Protein AF-A0A2N0T3H1-F1 (afdb_monomer)

Radius of gyration: 19.94 Å; Cα contacts (8 Å, |Δi|>4): 206; chains: 1; bounding box: 43×38×59 Å

Sequence (184 aa):
MRAIWQRTPWGSNTQLDGVLMVDPVFLQELTKISGNVTIPDGTVLTGDNTAEFLLNKVYVDYPVSMQDALFAQVAEQAVGSMFSNIDLAKLTKVAQLMGSMAEGRHFSMYAFDETAEKTISDAGFTAQTPSSEEHPQVGVYVTEQNPSKMGWYIHRTSKVTRSTCGPDSICKRNACVRAGCLRL

Mean predicted aligned error: 6.16 Å

Foldseek 3Di:
DLVVQCPDPVSVPDDDFKDKAAAQLLLLLLCALLHWDADPVRDIRHNPCSRVCLLPVLVVPHDPVCNVVVVVRSCCVSVVSLPPPDDPVSVVSVVVSLLVCLVVVRIAMAGPDPVVRVVRVVSSRHDDDDDDPVDDDDDDDDDDPDPPSCVVQKDKDKDKDWDDADPVRRIDIDIDMDIDGHDD

Organism: Bifidobacterium longum (NCBI:txid216816)

Solvent-accessible surface area (backbone atoms only — not comparable to full-atom values): 11140 Å² total; per-residue (Å²): 118,64,75,65,48,44,71,37,90,78,29,57,85,42,94,73,63,55,49,80,49,73,40,46,62,42,46,10,57,40,16,60,75,56,47,68,46,74,48,97,89,66,55,74,34,32,55,86,44,30,32,56,33,74,62,47,46,46,75,73,80,43,60,77,92,49,40,66,58,51,52,51,51,54,51,49,51,39,58,56,32,68,74,48,90,75,46,73,70,56,50,53,52,52,54,52,47,53,53,57,28,22,77,70,68,31,34,30,42,46,47,70,45,70,71,60,27,50,56,39,42,76,70,52,29,37,85,73,77,85,76,48,84,93,64,74,73,87,87,88,87,86,81,76,90,64,96,70,64,58,69,77,55,46,44,72,50,76,50,78,43,78,56,69,60,49,100,84,71,54,60,46,69,48,78,48,78,47,79,45,78,55,86,129

pLDDT: mean 89.66, std 9.1, range [44.12, 98.06]

Structure (mmCIF, N/CA/C/O backbone):
data_AF-A0A2N0T3H1-F1
#
_entry.id   AF-A0A2N0T3H1-F1
#
loop_
_atom_site.group_PDB
_atom_site.id
_atom_site.type_symbol
_atom_site.label_atom_id
_atom_site.label_alt_id
_atom_site.label_comp_id
_atom_site.label_asym_id
_atom_site.label_entity_id
_atom_site.label_seq_id
_atom_site.pdbx_PDB_ins_code
_atom_site.Cartn_x
_atom_site.Cartn_y
_atom_site.Cartn_z
_atom_site.occupancy
_atom_site.B_iso_or_equiv
_atom_site.auth_seq_id
_atom_site.auth_comp_id
_atom_site.auth_asym_id
_atom_site.auth_atom_id
_atom_site.pdbx_PDB_model_num
ATOM 1 N N . MET A 1 1 ? 6.950 17.678 -3.225 1.00 81.69 1 MET A N 1
ATOM 2 C CA . MET A 1 1 ? 5.794 16.884 -2.736 1.00 81.69 1 MET A CA 1
ATOM 3 C C . MET A 1 1 ? 5.138 17.435 -1.467 1.00 81.69 1 MET A C 1
ATOM 5 O O . MET A 1 1 ? 3.914 17.476 -1.427 1.00 81.69 1 MET A O 1
ATOM 9 N N . ARG A 1 2 ? 5.888 17.918 -0.462 1.00 88.88 2 ARG A N 1
ATOM 10 C CA . ARG A 1 2 ? 5.340 18.411 0.825 1.00 88.88 2 ARG A CA 1
ATOM 11 C C . ARG A 1 2 ? 4.170 19.406 0.719 1.00 88.88 2 ARG A C 1
ATOM 13 O O . ARG A 1 2 ? 3.189 19.274 1.443 1.00 88.88 2 ARG A O 1
ATOM 20 N N . ALA A 1 3 ? 4.240 20.353 -0.217 1.00 89.94 3 ALA A N 1
ATOM 21 C CA . ALA A 1 3 ? 3.238 21.411 -0.373 1.00 89.94 3 ALA A CA 1
ATOM 22 C C . ALA A 1 3 ? 1.807 20.913 -0.665 1.00 89.94 3 ALA A C 1
ATOM 24 O O . ALA A 1 3 ? 0.853 21.623 -0.366 1.00 89.94 3 ALA A O 1
ATOM 25 N N . ILE A 1 4 ? 1.633 19.717 -1.246 1.00 91.00 4 ILE A N 1
ATOM 26 C CA . ILE A 1 4 ? 0.298 19.138 -1.487 1.00 91.00 4 ILE A CA 1
ATOM 27 C C . ILE A 1 4 ? -0.349 18.754 -0.153 1.00 91.00 4 ILE A C 1
ATOM 29 O O . ILE A 1 4 ? -1.510 19.069 0.087 1.00 91.00 4 ILE A O 1
ATOM 33 N N . TRP A 1 5 ? 0.425 18.135 0.735 1.00 91.19 5 TRP A N 1
ATOM 34 C CA . TRP A 1 5 ? -0.051 17.645 2.026 1.00 91.19 5 TRP A CA 1
ATOM 35 C C . TRP A 1 5 ? -0.295 18.767 3.031 1.00 91.19 5 TRP A C 1
ATOM 37 O O . TRP A 1 5 ? -1.225 18.689 3.818 1.00 91.19 5 TRP A O 1
ATOM 47 N N . GLN A 1 6 ? 0.443 19.873 2.932 1.00 91.19 6 GLN A N 1
ATOM 48 C CA . GLN A 1 6 ? 0.187 21.076 3.736 1.00 91.19 6 GLN A CA 1
ATOM 49 C C . GLN A 1 6 ? -1.171 21.738 3.441 1.00 91.19 6 GLN A C 1
ATOM 51 O O . GLN A 1 6 ? -1.601 22.605 4.196 1.00 91.19 6 GLN A O 1
ATOM 56 N N . ARG A 1 7 ? -1.857 21.348 2.355 1.00 92.06 7 ARG A N 1
ATOM 57 C CA . ARG A 1 7 ? -3.207 21.833 2.023 1.00 92.06 7 ARG A CA 1
ATOM 58 C C . ARG A 1 7 ? -4.319 21.002 2.663 1.00 92.06 7 ARG A C 1
ATOM 60 O O . ARG A 1 7 ? -5.478 21.394 2.556 1.00 92.06 7 ARG A O 1
ATOM 67 N N . THR A 1 8 ? -4.009 19.859 3.277 1.00 89.88 8 THR A N 1
ATOM 68 C CA . THR A 1 8 ? -5.022 19.032 3.943 1.00 89.88 8 THR A CA 1
ATOM 69 C C . THR A 1 8 ? -5.245 19.506 5.383 1.00 89.88 8 THR A C 1
ATOM 71 O O . THR A 1 8 ? -4.306 20.012 6.004 1.00 89.88 8 THR A O 1
ATOM 74 N N . PRO A 1 9 ? -6.445 19.303 5.964 1.00 88.75 9 PRO A N 1
ATOM 75 C CA . PRO A 1 9 ? -6.720 19.685 7.354 1.00 88.75 9 PRO A CA 1
ATOM 76 C C . PRO A 1 9 ? -5.771 19.044 8.379 1.00 88.75 9 PRO A C 1
ATOM 78 O O . PRO A 1 9 ? -5.471 19.642 9.409 1.00 88.75 9 PRO A O 1
ATOM 81 N N . TRP A 1 10 ? -5.288 17.833 8.091 1.00 81.94 10 TRP A N 1
ATOM 82 C CA . TRP A 1 10 ? -4.359 17.084 8.943 1.00 81.94 10 TRP A CA 1
ATOM 83 C C . TRP A 1 10 ? -2.879 17.398 8.678 1.00 81.94 10 TRP A C 1
ATOM 85 O O . TRP A 1 10 ? -2.045 17.109 9.525 1.00 81.94 10 TRP A O 1
ATOM 95 N N . GLY A 1 11 ? -2.527 17.973 7.525 1.00 89.00 11 GLY A N 1
ATOM 96 C CA . GLY A 1 11 ? -1.142 18.309 7.181 1.00 89.00 11 GLY A CA 1
ATOM 97 C C . GLY A 1 11 ? -0.793 19.788 7.349 1.00 89.00 11 GLY A C 1
ATOM 98 O O . GLY A 1 11 ? 0.382 20.126 7.452 1.00 89.00 11 GLY A O 1
ATOM 99 N N . SER A 1 12 ? -1.781 20.689 7.404 1.00 89.19 12 SER A N 1
ATOM 100 C CA . SER A 1 12 ? -1.538 22.135 7.524 1.00 89.19 12 SER A CA 1
ATOM 101 C C . SER A 1 12 ? -0.956 22.550 8.879 1.00 89.19 12 SER A C 1
ATOM 103 O O . SER A 1 12 ? -0.255 23.553 8.959 1.00 89.19 12 SER A O 1
ATOM 105 N N . ASN A 1 13 ? -1.238 21.780 9.935 1.00 90.00 13 ASN A N 1
ATOM 106 C CA . ASN A 1 13 ? -0.819 22.066 11.314 1.00 90.00 13 ASN A CA 1
ATOM 107 C C . ASN A 1 13 ? 0.172 21.029 11.865 1.00 90.00 13 ASN A C 1
ATOM 109 O O . ASN A 1 13 ? 0.410 20.970 13.071 1.00 90.00 13 ASN A O 1
ATOM 113 N N . THR A 1 14 ? 0.733 20.182 11.004 1.00 90.06 14 THR A N 1
ATOM 114 C CA . THR A 1 14 ? 1.641 19.107 11.406 1.00 90.06 14 THR A CA 1
ATOM 115 C C . THR A 1 14 ? 2.830 19.074 10.463 1.00 90.06 14 THR A C 1
ATOM 117 O O . THR A 1 14 ? 2.676 19.059 9.243 1.00 90.06 14 THR A O 1
ATOM 120 N N . GLN A 1 15 ? 4.036 19.064 11.029 1.00 89.69 15 GLN A N 1
ATOM 121 C CA . GLN A 1 15 ? 5.239 18.820 10.247 1.00 89.69 15 GLN A CA 1
ATOM 122 C C . GLN A 1 15 ? 5.219 17.355 9.803 1.00 89.69 15 GLN A C 1
ATOM 124 O O . GLN A 1 15 ? 5.355 16.454 10.622 1.00 89.69 15 GLN A O 1
ATOM 129 N N . LEU A 1 16 ? 5.009 17.129 8.510 1.00 92.00 16 LEU A N 1
ATOM 130 C CA . LEU A 1 16 ? 5.058 15.801 7.910 1.00 92.00 16 LEU A CA 1
ATOM 131 C C . LEU A 1 16 ? 6.476 15.521 7.408 1.00 92.00 16 LEU A C 1
ATOM 133 O O . LEU A 1 16 ? 7.061 16.370 6.729 1.00 92.00 16 LEU A O 1
ATOM 137 N N . ASP A 1 17 ? 6.992 14.328 7.690 1.00 93.44 17 ASP A N 1
ATOM 138 C CA . ASP A 1 17 ? 8.322 13.891 7.242 1.00 93.44 17 ASP A CA 1
ATOM 139 C C . ASP A 1 17 ? 8.282 13.126 5.915 1.00 93.44 17 ASP A C 1
ATOM 141 O O . ASP A 1 17 ? 9.288 13.031 5.213 1.00 93.44 17 ASP A O 1
ATOM 145 N N . GLY A 1 18 ? 7.112 12.623 5.530 1.00 93.94 18 GLY A N 1
ATOM 146 C CA . GLY A 1 18 ? 6.936 11.842 4.318 1.00 93.94 18 GLY A CA 1
ATOM 147 C C . GLY A 1 18 ? 5.528 11.284 4.175 1.00 93.94 18 GLY A C 1
ATOM 148 O O . GLY A 1 18 ? 4.595 11.708 4.859 1.00 93.94 18 GLY A O 1
ATOM 149 N N . VAL A 1 19 ? 5.382 10.334 3.259 1.00 93.44 19 VAL A N 1
ATOM 150 C CA . VAL A 1 19 ? 4.125 9.660 2.935 1.00 93.44 19 VAL A CA 1
ATOM 151 C C . VAL A 1 19 ? 4.390 8.174 2.783 1.00 93.44 19 VAL A C 1
ATOM 153 O O . VAL A 1 19 ? 5.330 7.781 2.095 1.00 93.44 19 VAL A O 1
ATOM 156 N N . LEU A 1 20 ? 3.522 7.360 3.375 1.00 93.75 20 LEU A N 1
ATOM 157 C CA . LEU A 1 20 ? 3.402 5.941 3.073 1.00 93.75 20 LEU A CA 1
ATOM 158 C C . LEU A 1 20 ? 2.181 5.740 2.172 1.00 93.75 20 LEU A C 1
ATOM 160 O O . LEU A 1 20 ? 1.105 6.266 2.454 1.00 93.75 20 LEU A O 1
ATOM 164 N N . MET A 1 21 ? 2.337 4.979 1.099 1.00 95.44 21 MET A N 1
ATOM 165 C CA . MET A 1 21 ? 1.254 4.605 0.197 1.00 95.44 21 MET A CA 1
ATOM 166 C C . MET A 1 21 ? 1.146 3.087 0.203 1.00 95.44 21 MET A C 1
ATOM 168 O O . MET A 1 21 ? 2.078 2.389 -0.192 1.00 95.44 21 MET A O 1
ATOM 172 N N . VAL A 1 22 ? 0.007 2.593 0.669 1.00 96.00 22 VAL A N 1
ATOM 173 C CA . VAL A 1 22 ? -0.280 1.165 0.808 1.00 96.00 22 VAL A CA 1
ATOM 174 C C . VAL A 1 22 ? -1.684 0.879 0.325 1.00 96.00 22 VAL A C 1
ATOM 176 O O . VAL A 1 22 ? -2.536 1.770 0.317 1.00 96.00 22 VAL A O 1
ATOM 179 N N . ASP A 1 23 ? -1.932 -0.364 -0.053 1.00 96.25 23 ASP A N 1
ATOM 180 C CA . ASP A 1 23 ? -3.259 -0.818 -0.439 1.00 96.25 23 ASP A CA 1
ATOM 181 C C . ASP A 1 23 ? -3.760 -1.971 0.454 1.00 96.25 23 ASP A C 1
ATOM 183 O O . ASP A 1 23 ? -3.040 -2.438 1.343 1.00 96.25 23 ASP A O 1
ATOM 187 N N . PRO A 1 24 ? -5.009 -2.435 0.265 1.00 96.88 24 PRO A N 1
ATOM 188 C CA . PRO A 1 24 ? -5.572 -3.509 1.076 1.00 96.88 24 PRO A CA 1
ATOM 189 C C . PRO A 1 24 ? -4.790 -4.828 1.080 1.00 96.88 24 PRO A C 1
ATOM 191 O O . PRO A 1 24 ? -4.882 -5.565 2.060 1.00 96.88 24 PRO A O 1
ATOM 194 N N . VAL A 1 25 ? -4.026 -5.138 0.026 1.00 97.25 25 VAL A N 1
ATOM 195 C CA . VAL A 1 25 ? -3.203 -6.357 -0.025 1.00 97.25 25 VAL A CA 1
ATOM 196 C C . VAL A 1 25 ? -2.021 -6.215 0.928 1.00 97.25 25 VAL A C 1
ATOM 198 O O . VAL A 1 25 ? -1.769 -7.120 1.722 1.00 97.25 25 VAL A O 1
ATOM 201 N N . PHE A 1 26 ? -1.359 -5.053 0.931 1.00 97.69 26 PHE A N 1
ATOM 202 C CA . PHE A 1 26 ? -0.315 -4.762 1.914 1.00 97.69 26 PHE A CA 1
ATOM 203 C C . PHE A 1 26 ? -0.849 -4.844 3.349 1.00 97.69 26 PHE A C 1
ATOM 205 O O . PHE A 1 26 ? -0.223 -5.471 4.203 1.00 97.69 26 PHE A O 1
ATOM 212 N N . LEU A 1 27 ? -2.018 -4.246 3.617 1.00 97.38 27 LEU A N 1
ATOM 213 C CA . LEU A 1 27 ? -2.624 -4.285 4.952 1.00 97.38 27 LEU A CA 1
ATOM 214 C C . LEU A 1 27 ? -2.926 -5.723 5.393 1.00 97.38 27 LEU A C 1
ATOM 216 O O . LEU A 1 27 ? -2.620 -6.073 6.527 1.00 97.38 27 LEU A O 1
ATOM 220 N N . GLN A 1 28 ? -3.440 -6.569 4.496 1.00 97.94 28 GLN A N 1
ATOM 221 C CA . GLN A 1 28 ? -3.694 -7.981 4.785 1.00 97.94 28 GLN A CA 1
ATOM 222 C C . GLN A 1 28 ? -2.422 -8.746 5.168 1.00 97.94 28 GLN A C 1
ATOM 224 O O . GLN A 1 28 ? -2.405 -9.479 6.160 1.00 97.94 28 GLN A O 1
ATOM 229 N N . GLU A 1 29 ? -1.345 -8.581 4.403 1.00 97.25 29 GLU A N 1
ATOM 230 C CA . GLU A 1 29 ? -0.072 -9.226 4.727 1.00 97.25 29 GLU A CA 1
ATOM 231 C C . GLU A 1 29 ? 0.531 -8.676 6.028 1.00 97.25 29 GLU A C 1
ATOM 233 O O . GLU A 1 29 ? 1.120 -9.422 6.812 1.00 97.25 29 GLU A O 1
ATOM 238 N N . LEU A 1 30 ? 0.329 -7.391 6.322 1.00 95.25 30 LEU A N 1
ATOM 239 C CA . LEU A 1 30 ? 0.757 -6.806 7.586 1.00 95.25 30 LEU A CA 1
ATOM 240 C C . LEU A 1 30 ? -0.024 -7.382 8.779 1.00 95.25 30 LEU A C 1
ATOM 242 O O . LEU A 1 30 ? 0.579 -7.669 9.815 1.00 95.25 30 LEU A O 1
ATOM 246 N N . THR A 1 31 ? -1.328 -7.634 8.624 1.00 95.44 31 THR A N 1
ATOM 247 C CA . THR A 1 31 ? -2.171 -8.319 9.619 1.00 95.44 31 THR A CA 1
ATOM 248 C C . THR A 1 31 ? -1.676 -9.745 9.903 1.00 95.44 31 THR A C 1
ATOM 250 O O . THR A 1 31 ? -1.674 -10.163 11.061 1.00 95.44 31 THR A O 1
ATOM 253 N N . LYS A 1 32 ? -1.148 -10.481 8.905 1.00 95.31 32 LYS A N 1
ATOM 254 C CA . LYS A 1 32 ? -0.514 -11.806 9.134 1.00 95.31 32 LYS A CA 1
ATOM 255 C C . LYS A 1 32 ? 0.670 -11.743 10.092 1.00 95.31 32 LYS A C 1
ATOM 257 O O . LYS A 1 32 ? 0.931 -12.700 10.818 1.00 95.31 32 LYS A O 1
ATOM 262 N N . ILE A 1 33 ? 1.421 -10.646 10.054 1.00 94.38 33 ILE A N 1
ATOM 263 C CA . ILE A 1 33 ? 2.639 -10.474 10.849 1.00 94.38 33 ILE A CA 1
ATOM 264 C C . ILE A 1 33 ? 2.311 -9.904 12.228 1.00 94.38 33 ILE A C 1
ATOM 266 O O . ILE A 1 33 ? 2.875 -10.344 13.229 1.00 94.38 33 ILE A O 1
ATOM 270 N N . SER A 1 34 ? 1.439 -8.901 12.271 1.00 89.56 34 SER A N 1
ATOM 271 C CA . SER A 1 34 ? 1.252 -8.058 13.452 1.00 89.56 34 SER A CA 1
ATOM 272 C C . SER A 1 34 ? 0.031 -8.424 14.293 1.00 89.56 34 SER A C 1
ATOM 274 O O . SER A 1 34 ? -0.086 -7.932 15.414 1.00 89.56 34 SER A O 1
ATOM 276 N N . GLY A 1 35 ? -0.815 -9.328 13.796 1.00 91.75 35 GLY A N 1
ATOM 277 C CA . GLY A 1 35 ? -2.021 -9.793 14.466 1.00 91.75 35 GLY A CA 1
ATOM 278 C C . GLY A 1 35 ? -3.293 -9.225 13.846 1.00 91.75 35 GLY A C 1
ATOM 279 O O . GLY A 1 35 ? -3.264 -8.285 13.052 1.00 91.75 35 GLY A O 1
ATOM 280 N N . ASN A 1 36 ? -4.413 -9.839 14.218 1.00 95.50 36 ASN A N 1
ATOM 281 C CA . ASN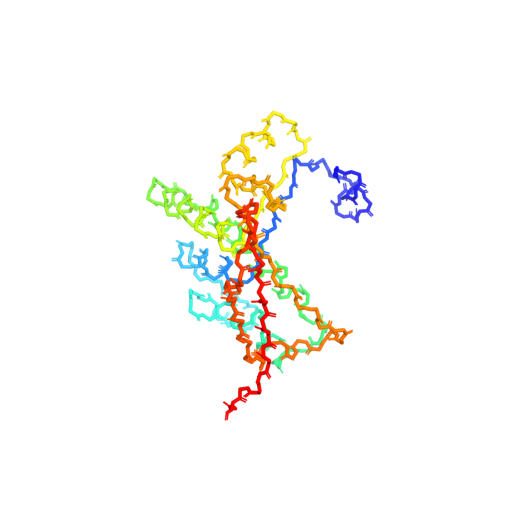 A 1 36 ? -5.732 -9.501 13.697 1.00 95.50 36 ASN A CA 1
ATOM 282 C C . ASN A 1 36 ? -6.164 -8.082 14.089 1.00 95.50 36 ASN A C 1
ATOM 284 O O . ASN A 1 36 ? -5.822 -7.587 15.162 1.00 95.50 36 ASN A O 1
ATOM 288 N N . VAL A 1 37 ? -6.988 -7.478 13.237 1.00 95.31 37 VAL A N 1
ATOM 289 C CA . VAL A 1 37 ? -7.662 -6.201 13.484 1.00 95.31 37 VAL A CA 1
ATOM 290 C C . VAL A 1 37 ? -9.124 -6.481 13.803 1.00 95.31 37 VAL A C 1
ATOM 292 O O . VAL A 1 37 ? -9.793 -7.181 13.047 1.00 95.31 37 VAL A O 1
ATOM 295 N N . THR A 1 38 ? -9.643 -5.919 14.891 1.00 95.75 38 THR A N 1
ATOM 296 C CA . THR A 1 38 ? -11.067 -6.036 15.240 1.00 95.75 38 THR A CA 1
ATOM 297 C C . THR A 1 38 ? -11.743 -4.683 15.060 1.00 95.75 38 THR A C 1
ATOM 299 O O . THR A 1 38 ? -11.273 -3.670 15.587 1.00 95.75 38 THR A O 1
ATOM 302 N N . ILE A 1 39 ? -12.836 -4.657 14.299 1.00 94.50 39 ILE A N 1
ATOM 303 C CA . ILE A 1 39 ? -13.646 -3.451 14.069 1.00 94.50 39 ILE A CA 1
ATOM 304 C C . ILE A 1 39 ? -14.841 -3.397 15.054 1.00 94.50 39 ILE A C 1
ATOM 306 O O . ILE A 1 39 ? -15.093 -4.378 15.755 1.00 94.50 39 ILE A O 1
ATOM 310 N N . PRO A 1 40 ? -15.559 -2.259 15.188 1.00 92.06 40 PRO A N 1
ATOM 311 C CA . PRO A 1 40 ? -16.449 -1.996 16.326 1.00 92.06 40 PRO A CA 1
ATOM 312 C C . PRO A 1 40 ? -17.624 -2.962 16.489 1.00 92.06 40 PRO A C 1
ATOM 314 O O . PRO A 1 40 ? -18.122 -3.125 17.599 1.00 92.06 40 PRO A O 1
ATOM 317 N N . ASP A 1 41 ? -18.065 -3.606 15.409 1.00 93.00 41 ASP A N 1
ATOM 318 C CA . ASP A 1 41 ? -19.135 -4.609 15.442 1.00 93.00 41 ASP A CA 1
ATOM 319 C C . ASP A 1 41 ? -18.652 -6.012 15.862 1.00 93.00 41 ASP A C 1
ATOM 321 O O . ASP A 1 41 ? -19.450 -6.944 15.944 1.00 93.00 41 ASP A O 1
ATOM 325 N N . GLY A 1 42 ? -17.356 -6.162 16.155 1.00 95.25 42 GLY A N 1
ATOM 326 C CA . GLY A 1 42 ? -16.726 -7.421 16.544 1.00 95.25 42 GLY A CA 1
ATOM 327 C C . GLY A 1 42 ? -16.181 -8.240 15.375 1.00 95.25 42 GLY A C 1
ATOM 328 O O . GLY A 1 42 ? -15.584 -9.291 15.613 1.00 95.25 42 GLY A O 1
ATOM 329 N N . THR A 1 43 ? -16.333 -7.784 14.128 1.00 96.00 43 THR A N 1
ATOM 330 C CA . THR A 1 43 ? -15.748 -8.459 12.966 1.00 96.00 43 THR A CA 1
ATOM 331 C C . THR A 1 43 ? -14.226 -8.466 13.070 1.00 96.00 43 THR A C 1
ATOM 333 O O . THR A 1 43 ? -13.591 -7.442 13.337 1.00 96.00 43 THR A O 1
ATOM 336 N N . VAL A 1 44 ? -13.638 -9.642 12.843 1.00 97.38 44 VAL A N 1
ATOM 337 C CA . VAL A 1 44 ? -12.193 -9.865 12.920 1.00 97.38 44 VAL A CA 1
ATOM 338 C C . VAL A 1 44 ? -11.610 -9.956 11.514 1.00 97.38 44 VAL A C 1
ATOM 340 O O . VAL A 1 44 ? -11.924 -10.862 10.736 1.00 97.38 44 VAL A O 1
ATOM 343 N N . LEU A 1 45 ? -10.726 -9.015 11.210 1.00 97.88 45 LEU A N 1
ATOM 344 C CA . LEU A 1 45 ? -9.928 -8.971 9.999 1.00 97.88 45 LEU A CA 1
ATOM 345 C C . LEU A 1 45 ? -8.569 -9.619 10.265 1.00 97.88 45 LEU A C 1
ATOM 347 O O . LEU A 1 45 ? -7.898 -9.357 11.262 1.00 97.88 45 LEU A O 1
ATOM 351 N N . THR A 1 46 ? -8.192 -10.513 9.369 1.00 97.38 46 THR A N 1
ATOM 352 C CA . THR A 1 46 ? -7.082 -11.455 9.497 1.00 97.38 46 THR A CA 1
ATOM 353 C C . THR A 1 46 ? -6.192 -11.374 8.262 1.00 97.38 46 THR A C 1
ATOM 355 O O . THR A 1 46 ? -6.460 -10.628 7.316 1.00 97.38 46 THR A O 1
ATOM 358 N N . GLY A 1 47 ? -5.166 -12.216 8.228 1.00 96.56 47 GLY A N 1
ATOM 359 C CA . GLY A 1 47 ? -4.353 -12.418 7.040 1.00 96.56 47 GLY A CA 1
ATOM 360 C C . GLY A 1 47 ? -5.080 -12.947 5.804 1.00 96.56 47 GLY A C 1
ATOM 361 O O . GLY A 1 47 ? -4.505 -12.908 4.721 1.00 96.56 47 GLY A O 1
ATOM 362 N N . ASP A 1 48 ? -6.313 -13.428 5.939 1.00 97.38 48 ASP A N 1
ATOM 363 C CA . ASP A 1 48 ? -6.991 -14.138 4.852 1.00 97.38 48 ASP A CA 1
ATOM 364 C C . ASP A 1 48 ? -8.162 -13.353 4.252 1.00 97.38 48 ASP A C 1
ATOM 366 O O . ASP A 1 48 ? -8.549 -13.608 3.116 1.00 97.38 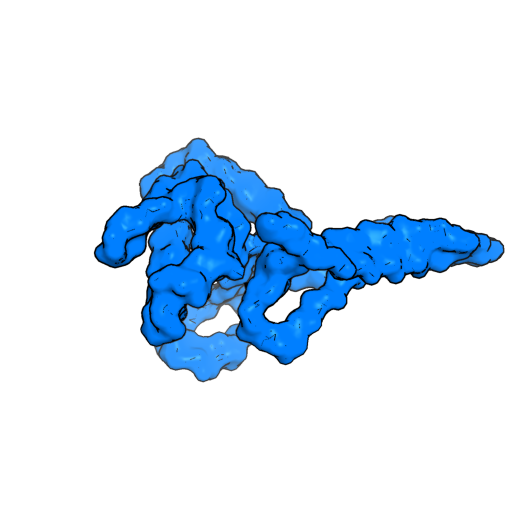48 ASP A O 1
ATOM 370 N N . ASN A 1 49 ? -8.727 -12.395 4.994 1.00 97.69 49 ASN A N 1
ATOM 371 C CA . ASN A 1 49 ? -9.960 -11.698 4.607 1.00 97.69 49 ASN A CA 1
ATOM 372 C C . ASN A 1 49 ? -9.845 -10.165 4.569 1.00 97.69 49 ASN A C 1
ATOM 374 O O . ASN A 1 49 ? -10.765 -9.510 4.082 1.00 97.69 49 ASN A O 1
ATOM 378 N N . THR A 1 50 ? -8.752 -9.570 5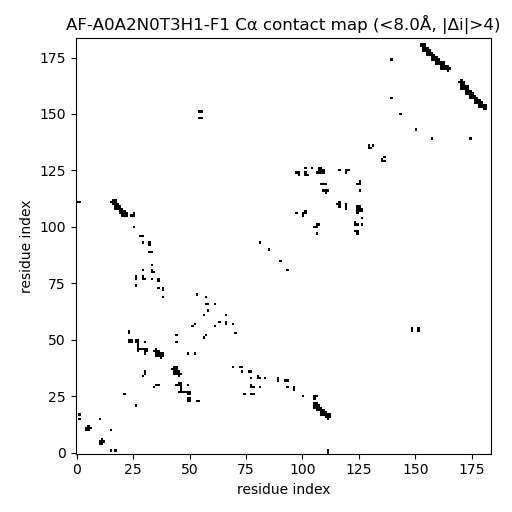.061 1.00 98.06 50 THR A N 1
ATOM 379 C CA . THR A 1 50 ? -8.620 -8.102 5.142 1.00 98.06 50 THR A CA 1
ATOM 380 C C . THR A 1 50 ? -8.727 -7.435 3.769 1.00 98.06 50 THR A C 1
ATOM 382 O O . THR A 1 50 ? -9.428 -6.432 3.627 1.00 98.06 50 THR A O 1
ATOM 385 N N . ALA A 1 51 ? -8.087 -7.991 2.735 1.00 97.31 51 ALA A N 1
ATOM 386 C CA . ALA A 1 51 ? -8.131 -7.405 1.398 1.00 97.31 51 ALA A CA 1
ATOM 387 C C . ALA A 1 51 ? -9.531 -7.519 0.778 1.00 97.31 51 ALA A C 1
ATOM 389 O O . ALA A 1 51 ? -10.039 -6.538 0.236 1.00 97.31 51 ALA A O 1
ATOM 390 N N . GLU A 1 52 ? -10.182 -8.681 0.901 1.00 96.69 52 GLU A N 1
ATOM 391 C CA . GLU A 1 52 ? -11.568 -8.877 0.452 1.00 96.69 52 GLU A CA 1
ATOM 392 C C . GLU A 1 52 ? -12.528 -7.922 1.163 1.00 96.69 52 GLU A C 1
ATOM 394 O O . GLU A 1 52 ? -13.402 -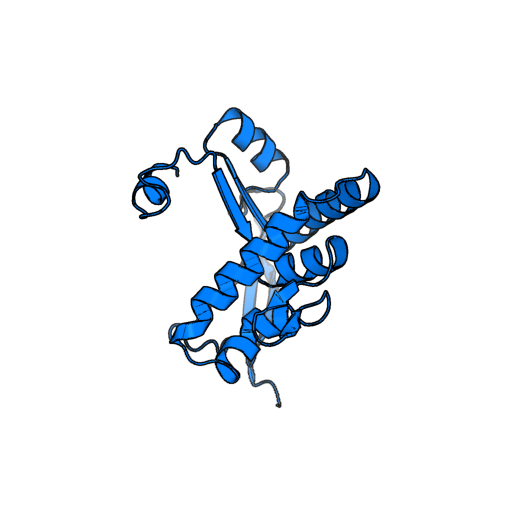7.323 0.529 1.00 96.69 52 GLU A O 1
ATOM 399 N N . PHE A 1 53 ? -12.344 -7.731 2.468 1.00 97.25 53 PHE A N 1
ATOM 400 C CA . PHE A 1 53 ? -13.178 -6.828 3.237 1.00 97.25 53 PHE A CA 1
ATOM 401 C C . PHE A 1 53 ? -13.098 -5.392 2.707 1.00 97.25 53 PHE A C 1
ATOM 403 O O . PHE A 1 53 ? -14.122 -4.803 2.357 1.00 97.25 53 PHE A O 1
ATOM 410 N N . LEU A 1 54 ? -11.881 -4.852 2.590 1.00 96.56 54 LEU A N 1
ATOM 411 C CA . LEU A 1 54 ? -11.648 -3.460 2.191 1.00 96.56 54 LEU A CA 1
ATOM 412 C C . LEU A 1 54 ? -11.940 -3.202 0.703 1.00 96.56 54 LEU A C 1
ATOM 414 O O . LEU A 1 54 ? -12.248 -2.073 0.320 1.00 96.56 54 LEU A O 1
ATOM 418 N N . LEU A 1 55 ? -11.832 -4.222 -0.153 1.00 95.12 55 LEU A N 1
ATOM 419 C CA . LEU A 1 55 ? -12.081 -4.089 -1.591 1.00 95.12 55 LEU A CA 1
ATOM 420 C C . LEU A 1 55 ? -13.528 -4.409 -1.988 1.00 95.12 55 LEU A C 1
ATOM 422 O O . LEU A 1 55 ? -13.956 -3.974 -3.059 1.00 95.12 55 LEU A O 1
ATOM 426 N N . ASN A 1 56 ? -14.284 -5.135 -1.154 1.00 95.44 56 ASN A N 1
ATOM 427 C CA . ASN A 1 56 ? -15.642 -5.566 -1.481 1.00 95.44 56 ASN A CA 1
ATOM 428 C C . ASN A 1 56 ? -16.636 -5.480 -0.316 1.00 95.44 56 ASN A C 1
ATOM 430 O O . ASN A 1 56 ? -17.594 -4.715 -0.414 1.00 95.44 56 ASN A O 1
ATOM 434 N N . LYS A 1 57 ? -16.437 -6.243 0.768 1.00 95.94 57 LYS A N 1
ATOM 435 C CA . LYS A 1 57 ? -17.481 -6.440 1.799 1.00 95.94 57 LYS A CA 1
ATOM 436 C C . LYS A 1 57 ? -17.923 -5.153 2.472 1.00 95.94 57 LYS A C 1
ATOM 438 O O . LYS A 1 57 ? -19.114 -4.947 2.662 1.00 95.94 57 LYS A O 1
ATOM 443 N N . VAL A 1 58 ? -16.993 -4.239 2.731 1.00 96.38 58 VAL A N 1
ATOM 444 C CA . VAL A 1 58 ? -17.296 -2.929 3.324 1.00 96.38 58 VAL A CA 1
ATOM 445 C C . VAL A 1 58 ? -18.356 -2.142 2.533 1.00 96.38 58 VAL A C 1
ATOM 447 O O . VAL A 1 58 ? -19.151 -1.415 3.120 1.00 96.38 58 VAL A O 1
ATOM 450 N N . TYR A 1 59 ? -18.415 -2.318 1.208 1.00 94.38 59 TYR A N 1
ATOM 451 C CA . TYR A 1 59 ? -19.389 -1.654 0.337 1.00 94.38 59 TYR A CA 1
ATOM 452 C C . TYR A 1 59 ? -20.746 -2.364 0.289 1.00 94.38 59 TYR A C 1
ATOM 454 O O . TYR A 1 59 ? -21.740 -1.745 -0.084 1.00 94.38 59 TYR A O 1
ATOM 462 N N . VAL A 1 60 ? -20.776 -3.656 0.625 1.00 94.88 60 VAL A N 1
ATOM 463 C CA . VAL A 1 60 ? -21.979 -4.499 0.601 1.00 94.88 60 VAL A CA 1
ATOM 464 C C . VAL A 1 60 ? -22.683 -4.465 1.954 1.00 94.88 60 VAL A C 1
ATOM 466 O O . VAL A 1 60 ? -23.899 -4.304 2.015 1.00 94.88 60 VAL A O 1
ATOM 469 N N . ASP A 1 61 ? -21.908 -4.585 3.028 1.00 95.81 61 ASP A N 1
ATOM 470 C CA . ASP A 1 61 ? -22.423 -4.877 4.362 1.00 95.81 61 ASP A CA 1
ATOM 471 C C . ASP A 1 61 ? -22.630 -3.605 5.205 1.00 95.81 61 ASP A C 1
ATOM 473 O O . ASP A 1 61 ? -23.371 -3.634 6.188 1.00 95.81 61 ASP A O 1
ATOM 477 N N . TYR A 1 62 ? -22.026 -2.469 4.815 1.00 96.50 62 TYR A N 1
ATOM 478 C CA . TYR A 1 62 ? -22.052 -1.229 5.599 1.00 96.50 62 TYR A CA 1
ATOM 479 C C . TYR A 1 62 ? -22.576 -0.020 4.801 1.00 96.50 62 TYR A C 1
ATOM 481 O O . TYR A 1 62 ? -22.212 0.179 3.636 1.00 96.50 62 TYR A O 1
ATOM 489 N N . PRO A 1 63 ? -23.383 0.860 5.430 1.00 96.31 63 PRO A N 1
ATOM 490 C CA . PRO A 1 63 ? -23.804 2.123 4.837 1.00 96.31 63 PRO A CA 1
ATOM 491 C C . PRO A 1 63 ? -22.611 3.031 4.525 1.00 96.31 63 PRO A C 1
ATOM 493 O O . PRO A 1 63 ? -21.633 3.078 5.272 1.00 96.31 63 PRO A O 1
ATOM 496 N N . VAL A 1 64 ? -22.751 3.831 3.464 1.00 94.94 64 VAL A N 1
ATOM 497 C CA . VAL A 1 64 ? -21.719 4.760 2.960 1.00 94.94 64 VAL A CA 1
ATOM 498 C C . VAL A 1 64 ? -21.144 5.658 4.057 1.00 94.94 64 VAL A C 1
ATOM 500 O O . VAL A 1 64 ? -19.941 5.892 4.089 1.00 94.94 64 VAL A O 1
ATOM 503 N N . SER A 1 65 ? -21.973 6.103 5.005 1.00 96.75 65 SER A N 1
ATOM 504 C CA . SER A 1 65 ? -21.550 6.969 6.112 1.00 96.75 65 SER A CA 1
ATOM 505 C C . SER A 1 65 ? -20.539 6.334 7.074 1.00 96.75 65 SER A C 1
ATOM 507 O O . SER A 1 65 ? -19.926 7.063 7.848 1.00 96.75 65 SER A O 1
ATOM 509 N N . MET A 1 66 ? -20.369 5.007 7.061 1.00 96.81 66 MET A N 1
ATOM 510 C CA . MET A 1 66 ? -19.423 4.296 7.931 1.00 96.81 66 MET A CA 1
ATOM 511 C C . MET A 1 66 ? -18.143 3.850 7.216 1.00 96.81 66 MET A C 1
ATOM 513 O O . MET A 1 66 ? -17.155 3.554 7.882 1.00 96.81 66 MET A O 1
ATOM 517 N N . GLN A 1 67 ? -18.137 3.802 5.883 1.00 95.25 67 GLN A N 1
ATOM 518 C CA . GLN A 1 67 ? -17.067 3.156 5.114 1.00 95.25 67 GLN A CA 1
ATOM 519 C C . GLN A 1 67 ? -15.707 3.835 5.333 1.00 95.25 67 GLN A C 1
ATOM 521 O O . GLN A 1 67 ? -14.738 3.156 5.661 1.00 95.25 67 GLN A O 1
ATOM 526 N N . ASP A 1 68 ? -15.644 5.168 5.256 1.00 94.69 68 ASP A N 1
ATOM 527 C CA . ASP A 1 68 ? -14.402 5.93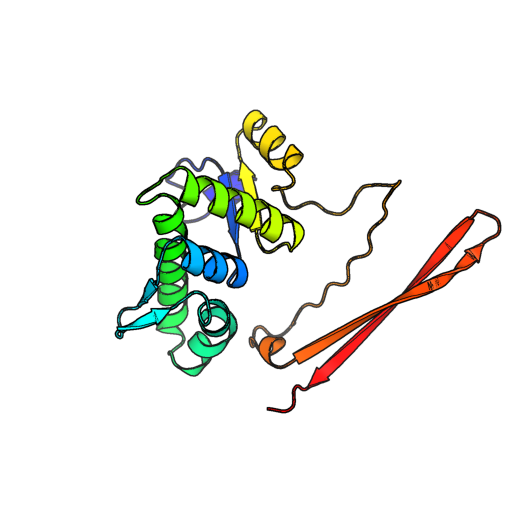0 5.469 1.00 94.69 68 ASP A CA 1
ATOM 528 C C . ASP A 1 68 ? -13.829 5.752 6.878 1.00 94.69 68 ASP A C 1
ATOM 530 O O . ASP A 1 68 ? -12.616 5.610 7.044 1.00 94.69 68 ASP A O 1
ATOM 534 N N . ALA A 1 69 ? -14.696 5.699 7.892 1.00 95.69 69 ALA A N 1
ATOM 535 C CA . ALA A 1 69 ? -14.277 5.463 9.270 1.00 95.69 69 ALA A CA 1
ATOM 536 C C . ALA A 1 69 ? -13.692 4.053 9.444 1.00 95.69 69 ALA A C 1
ATOM 538 O O . ALA A 1 69 ? -12.659 3.893 10.093 1.00 95.69 69 ALA A O 1
ATOM 539 N N . LEU A 1 70 ? -14.304 3.043 8.815 1.00 96.88 70 LEU A N 1
ATOM 540 C CA . LEU A 1 70 ? -13.783 1.676 8.813 1.00 96.88 70 LEU A CA 1
ATOM 541 C C . LEU A 1 70 ? -12.442 1.586 8.072 1.00 96.88 70 LEU A C 1
ATOM 543 O O . LEU A 1 70 ? -11.516 0.961 8.583 1.00 96.88 70 LEU A O 1
ATOM 547 N N . PHE A 1 71 ? -12.289 2.250 6.920 1.00 95.88 71 PHE A N 1
ATOM 548 C CA . PHE A 1 71 ? -11.007 2.305 6.205 1.00 95.88 71 PHE A CA 1
ATOM 549 C C . PHE A 1 71 ? -9.899 2.911 7.063 1.00 95.88 71 PHE A C 1
ATOM 551 O O . PHE A 1 71 ? -8.827 2.315 7.189 1.00 95.88 71 PHE A O 1
ATOM 558 N N . ALA A 1 72 ? -10.163 4.072 7.667 1.00 94.88 72 ALA A N 1
ATOM 559 C CA . ALA A 1 72 ? -9.206 4.756 8.527 1.00 94.88 72 ALA A CA 1
ATOM 560 C C . ALA A 1 72 ? -8.806 3.879 9.719 1.00 94.88 72 ALA A C 1
ATOM 562 O O . ALA A 1 72 ? -7.619 3.693 9.970 1.00 94.88 72 ALA A O 1
ATOM 563 N N . GLN A 1 73 ? -9.783 3.269 10.392 1.00 94.94 73 GLN A N 1
ATOM 564 C CA . GLN A 1 73 ? -9.542 2.421 11.553 1.00 94.94 73 GLN A CA 1
ATOM 565 C C . GLN A 1 73 ? -8.721 1.172 11.212 1.00 94.94 73 GLN A C 1
ATOM 567 O O . GLN A 1 73 ? -7.813 0.813 11.963 1.00 94.94 73 GLN A O 1
ATOM 572 N N . VAL A 1 74 ? -9.027 0.492 10.103 1.00 96.00 74 VAL A N 1
ATOM 573 C CA . VAL A 1 74 ? -8.273 -0.701 9.693 1.00 96.00 74 VAL A CA 1
ATOM 574 C C . VAL A 1 74 ? -6.841 -0.327 9.322 1.00 96.00 74 VAL A C 1
ATOM 576 O O . VAL A 1 74 ? -5.909 -1.004 9.757 1.00 96.00 74 VAL A O 1
ATO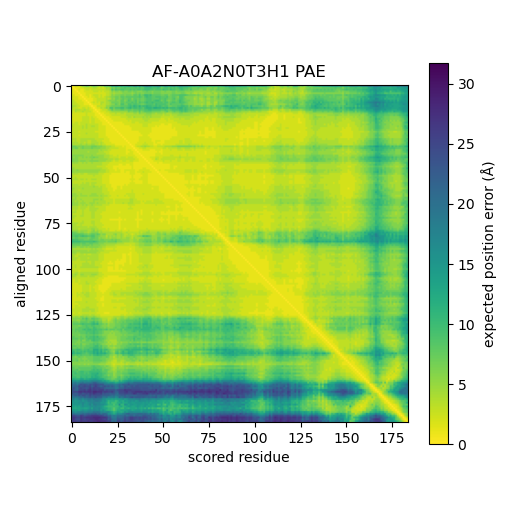M 579 N N . ALA A 1 75 ? -6.647 0.768 8.582 1.00 95.06 75 ALA A N 1
ATOM 580 C CA . ALA A 1 75 ? -5.317 1.257 8.233 1.00 95.06 75 ALA A CA 1
ATOM 581 C C . ALA A 1 75 ? -4.513 1.675 9.475 1.00 95.06 75 ALA A C 1
ATOM 583 O O . ALA A 1 75 ? -3.358 1.277 9.609 1.00 95.06 75 ALA A O 1
ATOM 584 N N . GLU A 1 76 ? -5.118 2.421 10.402 1.00 92.56 76 GLU A N 1
ATOM 585 C CA . GLU A 1 76 ? -4.478 2.866 11.644 1.00 92.56 76 GLU A CA 1
ATOM 586 C C . GLU A 1 76 ? -4.052 1.680 12.512 1.00 92.56 76 GLU A C 1
ATOM 588 O O . GLU A 1 76 ? -2.903 1.624 12.947 1.00 92.56 76 GLU A O 1
ATOM 593 N N . GLN A 1 77 ? -4.933 0.697 12.718 1.00 93.38 77 GLN A N 1
ATOM 594 C CA . GLN A 1 77 ? -4.602 -0.484 13.515 1.00 93.38 77 GLN A CA 1
ATOM 595 C C . GLN A 1 77 ? -3.530 -1.345 12.840 1.00 93.38 77 GLN A C 1
ATOM 597 O O . GLN A 1 77 ? -2.546 -1.711 13.483 1.00 93.38 77 GLN A O 1
ATOM 602 N N . ALA A 1 78 ? -3.673 -1.641 11.545 1.00 93.44 78 ALA A N 1
ATOM 603 C CA . ALA A 1 78 ? -2.703 -2.459 10.823 1.00 93.44 78 ALA A CA 1
ATOM 604 C C . ALA A 1 78 ? -1.323 -1.780 10.782 1.00 93.44 78 ALA A C 1
ATOM 606 O O . ALA A 1 78 ? -0.334 -2.385 11.195 1.00 93.44 78 ALA A O 1
ATOM 607 N N . VAL A 1 79 ? -1.241 -0.509 10.377 1.00 91.56 79 VAL A N 1
ATOM 608 C CA . VAL A 1 79 ? 0.031 0.229 10.300 1.00 91.56 79 VAL A CA 1
ATOM 609 C C . VAL A 1 79 ? 0.598 0.526 11.690 1.00 91.56 79 VAL A C 1
ATOM 611 O O . VAL A 1 79 ? 1.791 0.340 11.907 1.00 91.56 79 VAL A O 1
ATOM 614 N N . GLY A 1 80 ? -0.223 0.906 12.671 1.00 88.88 80 GLY A N 1
ATOM 615 C CA . GLY A 1 80 ? 0.226 1.120 14.052 1.00 88.88 80 GLY A CA 1
ATOM 616 C C . GLY A 1 80 ? 0.784 -0.155 14.696 1.00 88.88 80 GLY A C 1
ATOM 617 O O . GLY A 1 80 ? 1.780 -0.123 15.426 1.00 88.88 80 GLY A O 1
ATOM 618 N N . SER A 1 81 ? 0.207 -1.312 14.359 1.00 86.62 81 SER A N 1
ATOM 619 C CA . SER A 1 81 ? 0.696 -2.606 14.835 1.00 86.62 81 SER A CA 1
ATOM 620 C C . SER A 1 81 ? 2.059 -2.990 14.248 1.00 86.62 81 SER A C 1
ATOM 622 O O . SER A 1 81 ? 2.797 -3.726 14.905 1.00 86.62 81 SER A O 1
ATOM 624 N N . MET A 1 82 ? 2.448 -2.449 13.083 1.00 85.06 82 MET A N 1
ATOM 625 C CA . MET A 1 82 ? 3.765 -2.666 12.459 1.00 85.06 82 MET A CA 1
ATOM 626 C C . MET A 1 82 ? 4.910 -2.356 13.428 1.00 85.06 82 MET A C 1
ATOM 628 O O . MET A 1 82 ? 5.883 -3.106 13.492 1.00 85.06 82 MET A O 1
ATOM 632 N N . PHE A 1 83 ? 4.754 -1.296 14.228 1.00 79.56 83 PHE A N 1
ATOM 633 C CA . PHE A 1 83 ? 5.771 -0.792 15.156 1.00 79.56 83 PHE A CA 1
ATOM 634 C C . PHE A 1 83 ? 5.557 -1.217 16.615 1.00 79.56 83 PHE A C 1
ATOM 636 O O . PHE A 1 83 ? 6.296 -0.801 17.504 1.00 79.56 83 PHE A O 1
ATOM 643 N N . SER A 1 84 ? 4.550 -2.046 16.884 1.00 85.50 84 SER A N 1
ATOM 644 C CA . SER A 1 84 ? 4.252 -2.533 18.233 1.00 85.50 84 SER A CA 1
ATOM 645 C C . SER A 1 84 ? 4.964 -3.858 18.511 1.00 85.50 84 SER A C 1
ATOM 647 O O . SER A 1 84 ? 5.036 -4.708 17.622 1.00 85.50 84 SER A O 1
ATOM 649 N N . ASN A 1 85 ? 5.439 -4.073 19.744 1.00 86.69 85 ASN A N 1
ATOM 650 C CA . ASN A 1 85 ? 6.084 -5.326 20.183 1.00 86.69 85 ASN A CA 1
ATOM 651 C C . ASN A 1 85 ? 7.189 -5.802 19.220 1.00 86.69 85 ASN A C 1
ATOM 653 O O . ASN A 1 85 ? 7.186 -6.942 18.758 1.00 86.69 85 ASN A O 1
ATOM 657 N N . ILE A 1 86 ? 8.086 -4.887 18.851 1.00 89.25 86 ILE A N 1
ATOM 658 C CA . ILE A 1 86 ? 9.142 -5.146 17.875 1.00 89.25 86 ILE A CA 1
ATOM 659 C C . ILE A 1 86 ? 10.190 -6.092 18.471 1.00 89.25 86 ILE A C 1
ATOM 661 O O . ILE A 1 86 ? 10.851 -5.758 19.452 1.00 89.25 86 ILE A O 1
ATOM 665 N N . ASP A 1 87 ? 10.391 -7.234 17.820 1.00 93.00 87 ASP A N 1
ATOM 666 C CA . ASP A 1 87 ? 11.567 -8.083 17.982 1.00 93.00 87 ASP A CA 1
ATOM 667 C C . ASP A 1 87 ? 12.288 -8.263 16.633 1.00 93.00 87 ASP A C 1
ATOM 669 O O . ASP A 1 87 ? 11.816 -7.816 15.581 1.00 93.00 87 ASP A O 1
ATOM 673 N N . LEU A 1 88 ? 13.455 -8.911 16.654 1.00 93.25 88 LEU A N 1
ATOM 674 C CA . LEU A 1 88 ? 14.242 -9.126 15.440 1.00 93.25 88 LEU A CA 1
ATOM 675 C C . LEU A 1 88 ? 13.466 -9.932 14.384 1.00 93.25 88 LEU A C 1
ATOM 677 O O . LEU A 1 88 ? 13.557 -9.630 13.197 1.00 93.25 88 LEU A O 1
ATOM 681 N N . ALA A 1 89 ? 12.675 -10.922 14.805 1.00 93.81 89 ALA A N 1
ATOM 682 C CA . ALA A 1 89 ? 11.920 -11.773 13.892 1.00 93.81 89 ALA A CA 1
ATOM 683 C C . ALA A 1 89 ? 10.816 -10.989 13.168 1.00 93.81 89 ALA A C 1
ATOM 685 O O . ALA A 1 89 ? 10.647 -11.125 11.954 1.00 93.81 89 ALA A O 1
ATOM 686 N N . LYS A 1 90 ? 10.086 -10.138 13.892 1.00 93.44 90 LYS A N 1
ATOM 687 C CA . LYS A 1 90 ? 9.069 -9.249 13.338 1.00 93.44 90 LYS A CA 1
ATOM 688 C C . LYS A 1 90 ? 9.694 -8.221 12.403 1.00 93.44 90 LYS A C 1
ATOM 690 O O . LYS A 1 90 ? 9.189 -8.060 11.296 1.00 93.44 90 LYS A O 1
ATOM 695 N N . LEU A 1 91 ? 10.811 -7.594 12.787 1.00 92.75 91 LEU A N 1
ATOM 696 C CA . LEU A 1 91 ? 11.531 -6.656 11.914 1.00 92.75 91 LEU A CA 1
ATOM 697 C C . LEU A 1 91 ? 11.923 -7.298 10.587 1.00 92.75 91 LEU A C 1
ATOM 699 O O . LEU A 1 91 ? 11.682 -6.715 9.533 1.00 92.75 91 LEU A O 1
ATOM 703 N N . THR A 1 92 ? 12.482 -8.511 10.619 1.00 94.75 92 THR A N 1
ATOM 704 C CA . THR A 1 92 ? 12.859 -9.226 9.395 1.00 94.75 92 THR A CA 1
ATOM 705 C C . THR A 1 92 ? 11.647 -9.510 8.509 1.00 94.75 92 THR A C 1
ATOM 707 O O . THR A 1 92 ? 11.710 -9.261 7.308 1.00 94.75 92 THR A O 1
ATOM 710 N N . LYS A 1 93 ? 10.528 -9.973 9.083 1.00 95.19 93 LYS A N 1
ATOM 711 C CA . LYS A 1 93 ? 9.293 -10.234 8.323 1.00 95.19 93 LYS A CA 1
ATOM 712 C C . LYS A 1 93 ? 8.721 -8.964 7.697 1.00 95.19 93 LYS A C 1
ATOM 714 O O . LYS A 1 93 ? 8.329 -8.984 6.536 1.00 95.19 93 LYS A O 1
ATOM 719 N N . VAL A 1 94 ? 8.694 -7.863 8.445 1.00 94.19 94 VAL A N 1
ATOM 720 C CA . VAL A 1 94 ? 8.207 -6.569 7.948 1.00 94.19 94 VAL A CA 1
ATOM 721 C C . VAL A 1 94 ? 9.108 -6.040 6.829 1.00 94.19 94 VAL A C 1
ATOM 723 O O . VAL A 1 94 ? 8.598 -5.612 5.798 1.00 94.19 94 VAL A O 1
ATOM 726 N N . ALA A 1 95 ? 10.432 -6.128 6.974 1.00 93.19 95 ALA A N 1
ATOM 727 C CA . ALA A 1 95 ? 11.367 -5.716 5.926 1.00 93.19 95 ALA A CA 1
ATOM 728 C C . ALA A 1 95 ? 11.205 -6.551 4.641 1.00 93.19 95 ALA A C 1
ATOM 730 O O . ALA A 1 95 ? 11.172 -5.999 3.542 1.00 93.19 95 ALA A O 1
ATOM 731 N N . GLN A 1 96 ? 11.044 -7.873 4.774 1.00 95.56 96 GLN A N 1
ATOM 732 C CA . GLN A 1 96 ? 10.755 -8.765 3.645 1.00 95.56 96 GLN A CA 1
ATOM 733 C C . GLN A 1 96 ? 9.421 -8.422 2.974 1.00 95.56 96 GLN A C 1
ATOM 735 O O . GLN A 1 96 ? 9.341 -8.407 1.746 1.00 95.56 96 GLN A O 1
ATOM 740 N N . LEU A 1 97 ? 8.393 -8.118 3.773 1.00 96.12 97 LEU A N 1
ATOM 741 C CA . LEU A 1 97 ? 7.091 -7.696 3.272 1.00 96.12 97 LEU A CA 1
ATOM 742 C C . LEU A 1 97 ? 7.185 -6.391 2.474 1.00 96.12 97 LEU A C 1
ATOM 744 O O . LEU A 1 97 ? 6.630 -6.304 1.385 1.00 96.12 97 LEU A O 1
ATOM 748 N N . MET A 1 98 ? 7.893 -5.383 2.987 1.00 95.56 98 MET A N 1
ATOM 749 C CA . MET A 1 98 ? 8.072 -4.107 2.285 1.00 95.56 98 MET A CA 1
ATOM 750 C C . MET A 1 98 ? 8.736 -4.307 0.919 1.00 95.56 98 MET A C 1
ATOM 752 O O . MET A 1 98 ? 8.271 -3.735 -0.061 1.00 95.56 98 MET A O 1
ATOM 756 N N . GLY A 1 99 ? 9.765 -5.160 0.839 1.00 95.75 99 GLY A N 1
ATOM 757 C CA . GLY A 1 99 ? 10.417 -5.527 -0.422 1.00 95.75 99 GLY A CA 1
ATOM 758 C C . GLY A 1 99 ? 9.455 -6.152 -1.431 1.00 95.75 99 GLY A C 1
ATOM 759 O O . GLY A 1 99 ? 9.268 -5.618 -2.524 1.00 95.75 99 GLY A O 1
ATOM 760 N N . SER A 1 100 ? 8.785 -7.243 -1.050 1.00 96.81 100 SER A N 1
ATOM 761 C CA . SER A 1 100 ? 7.882 -7.958 -1.962 1.00 96.81 100 SER A CA 1
ATOM 762 C C . SER A 1 100 ? 6.667 -7.120 -2.377 1.00 96.81 100 SER A C 1
ATOM 764 O O . SER A 1 100 ? 6.223 -7.178 -3.524 1.00 96.81 100 SER A O 1
ATOM 766 N N . MET A 1 101 ? 6.138 -6.295 -1.471 1.00 97.25 101 MET A N 1
ATOM 767 C CA . MET A 1 101 ? 5.008 -5.416 -1.764 1.00 97.25 101 MET A CA 1
ATOM 768 C C . MET A 1 101 ? 5.414 -4.196 -2.592 1.00 97.25 101 MET A C 1
ATOM 770 O O . MET A 1 101 ? 4.593 -3.713 -3.371 1.00 97.25 101 MET A O 1
ATOM 774 N N . ALA A 1 102 ? 6.657 -3.716 -2.485 1.00 96.25 102 ALA A N 1
ATOM 775 C CA . ALA A 1 102 ? 7.184 -2.684 -3.377 1.00 96.25 102 ALA A CA 1
ATOM 776 C C . ALA A 1 102 ? 7.309 -3.208 -4.812 1.00 96.25 102 ALA A C 1
ATOM 778 O O . ALA A 1 102 ? 6.803 -2.579 -5.744 1.00 96.25 102 ALA A O 1
ATOM 779 N N . GLU A 1 103 ? 7.876 -4.407 -4.985 1.00 92.44 103 GLU A N 1
ATOM 780 C CA . GLU A 1 103 ? 7.947 -5.091 -6.285 1.00 92.44 103 GLU A CA 1
ATOM 781 C C . GLU A 1 103 ? 6.550 -5.300 -6.895 1.00 92.44 103 GLU A C 1
ATOM 783 O O . GLU A 1 103 ? 6.338 -5.064 -8.087 1.00 92.44 103 GLU A O 1
ATOM 788 N N . GLY A 1 104 ? 5.574 -5.677 -6.062 1.00 92.62 104 GLY A N 1
ATOM 789 C CA . GLY A 1 104 ? 4.168 -5.834 -6.441 1.00 92.62 104 GLY A CA 1
ATOM 790 C C . GLY A 1 104 ? 3.383 -4.526 -6.610 1.00 92.62 104 GLY A C 1
ATOM 791 O O . GLY A 1 104 ? 2.234 -4.569 -7.041 1.00 92.62 104 GLY A O 1
ATOM 792 N N . ARG A 1 105 ? 3.982 -3.362 -6.313 1.00 93.44 105 ARG A N 1
ATOM 793 C CA . ARG A 1 105 ? 3.339 -2.030 -6.318 1.00 93.44 105 ARG A CA 1
ATOM 794 C C . ARG A 1 105 ? 2.172 -1.872 -5.327 1.00 93.44 105 ARG A C 1
ATOM 796 O O . ARG A 1 105 ? 1.323 -1.003 -5.517 1.00 93.44 105 ARG A O 1
ATOM 803 N N . HIS A 1 106 ? 2.159 -2.679 -4.272 1.00 96.88 106 HIS A N 1
ATOM 804 C CA . HIS A 1 106 ? 1.243 -2.594 -3.129 1.00 96.88 106 HIS A CA 1
ATOM 805 C C . HIS A 1 106 ? 1.792 -1.700 -2.004 1.00 96.88 106 HIS A C 1
ATOM 807 O O . HIS A 1 106 ? 1.071 -1.353 -1.069 1.00 96.88 106 HIS A O 1
ATOM 813 N N . PHE A 1 107 ? 3.070 -1.325 -2.095 1.00 97.25 107 PHE A N 1
ATOM 814 C CA . PHE A 1 107 ? 3.775 -0.492 -1.132 1.00 97.25 107 PHE A CA 1
ATOM 815 C C . PHE A 1 107 ? 4.662 0.529 -1.842 1.00 97.25 107 PHE A C 1
ATOM 817 O O . PHE A 1 107 ? 5.410 0.191 -2.756 1.00 97.25 107 PHE A O 1
ATOM 824 N N . SER A 1 108 ? 4.616 1.777 -1.390 1.00 97.25 108 SER A N 1
ATOM 825 C CA . SER A 1 108 ? 5.667 2.754 -1.658 1.00 97.25 108 SER A CA 1
ATOM 826 C C . SER A 1 108 ? 5.754 3.762 -0.524 1.00 97.25 108 SER A C 1
ATOM 828 O O . SER A 1 108 ? 4.781 3.976 0.200 1.00 97.25 108 SER A O 1
ATOM 830 N N . MET A 1 109 ? 6.895 4.418 -0.382 1.00 96.00 109 MET A N 1
ATOM 831 C CA . MET A 1 109 ? 7.045 5.541 0.531 1.00 96.00 109 MET A CA 1
ATOM 832 C C . MET A 1 109 ? 7.814 6.675 -0.141 1.00 96.00 109 MET A C 1
ATOM 834 O O . MET A 1 109 ? 8.516 6.461 -1.125 1.00 96.00 109 MET A O 1
ATOM 838 N N . TYR A 1 110 ? 7.657 7.878 0.396 1.00 96.06 110 TYR A N 1
ATOM 839 C CA . TYR A 1 110 ? 8.384 9.060 -0.046 1.00 96.06 110 TYR A CA 1
ATOM 840 C C . TYR A 1 110 ? 8.733 9.926 1.162 1.00 96.06 110 TYR A C 1
ATOM 842 O O . TYR A 1 110 ? 7.827 10.354 1.881 1.00 96.06 110 TYR A O 1
ATOM 850 N N . ALA A 1 111 ? 10.011 10.216 1.379 1.00 96.81 111 ALA A N 1
ATOM 851 C CA . ALA A 1 111 ? 10.465 11.166 2.386 1.00 96.81 111 ALA A CA 1
ATOM 852 C C . ALA A 1 111 ? 10.552 12.583 1.808 1.00 96.81 111 ALA A C 1
ATOM 854 O O . ALA A 1 111 ? 10.882 12.812 0.648 1.00 96.81 111 ALA A O 1
ATOM 855 N N . PHE A 1 112 ? 10.242 13.581 2.632 1.00 95.12 112 PHE A N 1
ATOM 856 C CA . PHE A 1 112 ? 10.397 14.986 2.258 1.00 95.12 112 PHE A CA 1
ATOM 857 C C . PHE A 1 112 ? 11.792 15.535 2.558 1.00 95.12 112 PHE A C 1
ATOM 859 O O . PHE A 1 112 ? 12.070 16.669 2.173 1.00 95.12 112 PHE A O 1
ATOM 866 N N . ASP A 1 113 ? 12.621 14.775 3.271 1.00 96.00 113 ASP A N 1
ATOM 867 C CA . ASP A 1 113 ? 14.060 15.002 3.363 1.00 96.00 113 ASP A CA 1
ATOM 868 C C . ASP A 1 113 ? 14.763 14.330 2.177 1.00 96.00 113 ASP A C 1
ATOM 870 O O . ASP A 1 113 ? 14.549 13.148 1.913 1.00 96.00 113 ASP A O 1
ATOM 874 N N . GLU A 1 114 ? 15.604 15.076 1.461 1.00 95.69 114 GLU A N 1
ATOM 875 C CA . GLU A 1 114 ? 16.237 14.600 0.224 1.00 95.69 114 GLU A CA 1
ATOM 876 C C . GLU A 1 114 ? 17.253 13.474 0.464 1.00 95.69 114 GLU A C 1
ATOM 878 O O . GLU A 1 114 ? 17.416 12.597 -0.386 1.00 95.69 114 GLU A O 1
ATOM 883 N N . THR A 1 115 ? 17.925 13.470 1.619 1.00 96.94 115 THR A N 1
ATOM 884 C CA . THR A 1 115 ? 18.925 12.443 1.938 1.00 96.94 115 THR A CA 1
ATOM 885 C C . THR A 1 115 ? 18.234 11.119 2.237 1.00 96.94 115 THR A C 1
ATOM 887 O O . THR A 1 115 ? 18.608 10.088 1.678 1.00 96.94 115 THR A O 1
ATOM 890 N N . ALA A 1 116 ? 17.193 11.155 3.071 1.00 96.50 116 ALA A N 1
ATOM 891 C CA . ALA A 1 116 ? 16.367 9.991 3.360 1.00 96.50 116 ALA A CA 1
ATOM 892 C C . ALA A 1 116 ? 15.662 9.471 2.099 1.00 96.50 116 ALA A C 1
ATOM 894 O O . ALA A 1 116 ? 15.663 8.265 1.849 1.00 96.50 116 ALA A O 1
ATOM 895 N N . GLU A 1 117 ? 15.117 10.368 1.272 1.00 97.06 117 GLU A N 1
ATOM 896 C CA . GLU A 1 117 ? 14.430 9.988 0.036 1.00 97.06 117 GLU A CA 1
ATOM 897 C C . GLU A 1 117 ? 15.362 9.282 -0.944 1.00 97.06 117 GLU A C 1
ATOM 899 O O . GLU A 1 117 ? 14.963 8.306 -1.573 1.00 97.06 117 GLU A O 1
ATOM 904 N N . LYS A 1 118 ? 16.626 9.707 -1.038 1.00 96.62 118 LYS A N 1
ATOM 905 C CA . LYS A 1 118 ? 17.605 9.000 -1.865 1.00 96.62 118 LYS A CA 1
ATOM 906 C C . LYS A 1 118 ? 17.779 7.549 -1.413 1.00 96.62 118 LYS A C 1
ATOM 908 O O . LYS A 1 118 ? 17.725 6.650 -2.243 1.00 96.62 118 LYS A O 1
ATOM 913 N N . THR A 1 119 ? 17.926 7.304 -0.110 1.00 96.50 119 THR A N 1
ATOM 914 C CA . THR A 1 119 ? 18.036 5.936 0.428 1.00 96.50 119 THR A CA 1
ATOM 915 C C . THR A 1 119 ? 16.773 5.110 0.176 1.00 96.50 119 THR A C 1
ATOM 917 O O . THR A 1 119 ? 16.869 3.939 -0.180 1.00 96.50 119 THR A O 1
ATOM 920 N N . ILE A 1 120 ? 15.593 5.712 0.327 1.00 96.38 120 ILE A N 1
ATOM 921 C CA . ILE A 1 120 ? 14.300 5.067 0.062 1.00 96.38 120 ILE A CA 1
ATOM 922 C C . ILE A 1 120 ? 14.157 4.696 -1.421 1.00 96.38 120 ILE A C 1
ATOM 924 O O . ILE A 1 120 ? 13.744 3.580 -1.747 1.00 96.38 120 ILE A O 1
ATOM 928 N N . SER A 1 121 ? 14.521 5.614 -2.316 1.00 95.50 121 SER A N 1
ATOM 929 C CA . SER A 1 121 ? 14.489 5.399 -3.760 1.00 95.50 121 SER A CA 1
ATOM 930 C C . SER A 1 121 ? 15.479 4.315 -4.181 1.00 95.50 121 SER A C 1
ATOM 932 O O . SE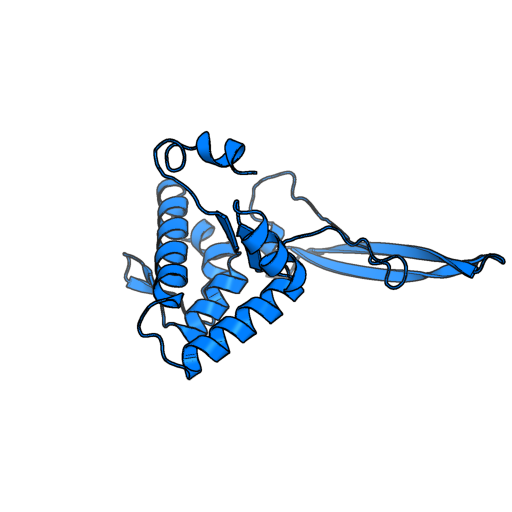R A 1 121 ? 15.105 3.424 -4.939 1.00 95.50 121 SER A O 1
ATOM 934 N N . ASP A 1 122 ? 16.715 4.353 -3.675 1.00 94.38 122 ASP A N 1
ATOM 935 C CA . ASP A 1 122 ? 17.748 3.350 -3.968 1.00 94.38 122 ASP A CA 1
ATOM 936 C C . ASP A 1 122 ? 17.344 1.951 -3.456 1.00 94.38 122 ASP A C 1
ATOM 938 O O . ASP A 1 122 ? 17.705 0.940 -4.056 1.00 94.38 122 ASP A O 1
ATOM 942 N N . ALA A 1 123 ? 16.542 1.882 -2.387 1.00 94.44 123 ALA A N 1
ATOM 943 C CA . ALA A 1 123 ? 15.945 0.644 -1.881 1.00 94.44 123 ALA A CA 1
ATOM 944 C C . ALA A 1 123 ? 14.737 0.146 -2.705 1.00 94.44 123 ALA A C 1
ATOM 946 O O . ALA A 1 123 ? 14.174 -0.901 -2.391 1.00 94.44 123 ALA A O 1
ATOM 947 N N . GLY A 1 124 ? 14.319 0.879 -3.743 1.00 93.94 124 GLY A N 1
ATOM 948 C CA . GLY A 1 124 ? 13.178 0.525 -4.591 1.00 93.94 124 GLY A CA 1
ATOM 949 C C . GLY A 1 124 ? 11.811 0.803 -3.960 1.00 93.94 124 GLY A C 1
ATOM 950 O O . GLY A 1 124 ? 10.802 0.300 -4.449 1.00 93.94 124 GLY A O 1
ATOM 951 N N . PHE A 1 125 ? 11.749 1.591 -2.882 1.00 96.50 125 PHE A N 1
ATOM 952 C CA . PHE A 1 125 ? 10.495 1.884 -2.179 1.00 96.50 125 PHE A CA 1
ATOM 953 C C . PHE A 1 125 ? 9.787 3.142 -2.682 1.00 96.50 125 PHE A C 1
ATOM 955 O O . PHE A 1 125 ? 8.605 3.325 -2.393 1.00 96.50 125 PHE A O 1
ATOM 962 N N . THR A 1 126 ? 10.453 3.987 -3.467 1.00 95.62 126 THR A N 1
ATOM 963 C CA . THR A 1 126 ? 9.791 5.105 -4.146 1.00 95.62 126 THR A CA 1
ATOM 964 C C . THR A 1 126 ? 9.132 4.607 -5.427 1.00 95.62 126 THR A C 1
ATOM 966 O O . THR A 1 126 ? 9.788 4.055 -6.310 1.00 95.62 126 THR A O 1
ATOM 969 N N . ALA A 1 127 ? 7.825 4.835 -5.572 1.00 90.81 127 ALA A N 1
ATOM 970 C CA . ALA A 1 127 ? 7.128 4.505 -6.808 1.00 90.81 127 ALA A CA 1
ATOM 971 C C . ALA A 1 127 ? 7.660 5.360 -7.968 1.00 90.81 127 ALA A C 1
ATOM 973 O O . ALA A 1 127 ? 7.541 6.586 -7.963 1.00 90.81 127 ALA A O 1
ATOM 974 N N . GLN A 1 128 ? 8.201 4.702 -8.990 1.00 86.81 128 GLN A N 1
ATOM 975 C CA . GLN A 1 128 ? 8.731 5.351 -10.186 1.00 86.81 128 GLN A CA 1
ATOM 976 C C . GLN A 1 128 ? 8.171 4.703 -11.453 1.00 86.81 128 GLN A C 1
ATOM 978 O O . GLN A 1 128 ? 7.709 3.556 -11.464 1.00 86.81 128 GLN A O 1
ATOM 983 N N . THR A 1 129 ? 8.169 5.472 -12.537 1.00 85.62 129 THR A N 1
ATOM 984 C CA . THR A 1 129 ? 7.951 4.930 -13.877 1.00 85.62 129 THR A CA 1
ATOM 985 C C . THR A 1 129 ? 9.206 4.190 -14.334 1.00 85.62 129 THR A C 1
ATOM 987 O O . THR A 1 129 ? 10.302 4.704 -14.104 1.00 85.62 129 THR A O 1
ATOM 990 N N . PRO A 1 130 ? 9.074 3.044 -15.023 1.00 84.25 130 PRO A N 1
ATOM 991 C CA . PRO A 1 130 ? 10.217 2.359 -15.617 1.00 84.25 130 PRO A CA 1
ATOM 992 C C . PRO A 1 130 ? 11.060 3.297 -16.485 1.00 84.25 130 PRO A C 1
ATOM 994 O O . PRO A 1 130 ? 10.519 3.967 -17.365 1.00 84.25 130 PRO A O 1
ATOM 997 N N . SER A 1 131 ? 12.370 3.334 -16.246 1.00 83.88 131 SER A N 1
ATOM 998 C CA . SER A 1 131 ? 13.312 4.230 -16.939 1.00 83.88 131 SER A CA 1
ATOM 999 C C . SER A 1 131 ? 14.561 3.525 -17.478 1.00 83.88 131 SER A C 1
ATOM 1001 O O . SER A 1 131 ? 15.370 4.155 -18.152 1.00 83.88 131 SER A O 1
ATOM 1003 N N . SER A 1 132 ? 14.728 2.224 -17.211 1.00 86.44 132 SER A N 1
ATOM 1004 C CA . SER A 1 132 ? 15.886 1.459 -17.683 1.00 86.44 132 SER A CA 1
ATOM 1005 C C . SER A 1 132 ? 15.816 1.215 -19.192 1.00 86.44 132 SER A C 1
ATOM 1007 O O . SER A 1 132 ? 14.884 0.574 -19.683 1.00 86.44 132 SER A O 1
ATOM 1009 N N . GLU A 1 133 ? 16.834 1.680 -19.918 1.00 85.88 133 GLU A N 1
ATOM 1010 C CA . GLU A 1 133 ? 17.013 1.372 -21.343 1.00 85.88 133 GLU A CA 1
ATOM 1011 C C . GLU A 1 133 ? 17.445 -0.088 -21.566 1.00 85.88 133 GLU A C 1
ATOM 1013 O O . GLU A 1 133 ? 17.035 -0.713 -22.544 1.00 85.88 133 GLU A O 1
ATOM 1018 N N . GLU A 1 134 ? 18.220 -0.659 -20.638 1.00 88.38 134 GLU A N 1
ATOM 1019 C CA . GLU A 1 134 ? 18.685 -2.055 -20.689 1.00 88.38 134 GLU A CA 1
ATOM 1020 C C . GLU A 1 134 ? 17.558 -3.057 -20.386 1.00 88.38 134 GLU A C 1
ATOM 1022 O O . GLU A 1 134 ? 17.519 -4.169 -20.926 1.00 88.38 134 GLU A O 1
ATOM 1027 N N . HIS A 1 135 ? 16.606 -2.660 -19.538 1.00 84.38 135 HIS A N 1
ATOM 1028 C CA . HIS A 1 135 ? 15.469 -3.473 -19.110 1.00 84.38 135 HIS A CA 1
ATOM 1029 C C . HIS A 1 135 ? 14.144 -2.718 -19.303 1.00 84.38 135 HIS A C 1
ATOM 1031 O O . HIS A 1 135 ? 13.477 -2.367 -18.326 1.00 84.38 135 HIS A O 1
ATOM 1037 N N . PRO A 1 136 ? 13.717 -2.481 -20.558 1.00 83.88 136 PRO A N 1
ATOM 1038 C CA . PRO A 1 136 ? 12.506 -1.722 -20.829 1.00 83.88 136 PRO A CA 1
ATOM 1039 C C . PRO A 1 136 ? 11.268 -2.495 -20.368 1.00 83.88 136 PRO A C 1
ATOM 1041 O O . PRO A 1 136 ? 11.082 -3.673 -20.697 1.00 83.88 136 PRO A O 1
ATOM 1044 N N . GLN A 1 137 ? 10.378 -1.812 -19.651 1.00 85.19 137 GLN A N 1
ATOM 1045 C CA . GLN A 1 137 ? 9.127 -2.381 -19.150 1.00 85.19 137 GLN A CA 1
ATOM 1046 C C . GLN A 1 137 ? 7.924 -1.749 -19.859 1.00 85.19 137 GLN A C 1
ATOM 1048 O O . GLN A 1 137 ? 7.952 -0.592 -20.271 1.00 85.19 137 GLN A O 1
ATOM 1053 N N . VAL A 1 138 ? 6.842 -2.519 -19.992 1.00 81.12 138 VAL A N 1
ATOM 1054 C CA . VAL A 1 138 ? 5.562 -2.053 -20.542 1.00 81.12 138 VAL A CA 1
ATOM 1055 C C . VAL A 1 138 ? 4.491 -2.222 -19.473 1.00 81.12 138 VAL A C 1
ATOM 1057 O O . VAL A 1 138 ? 4.285 -3.330 -18.980 1.00 81.12 138 VAL A O 1
ATOM 1060 N N . GLY A 1 139 ? 3.801 -1.133 -19.139 1.00 83.38 139 GLY A N 1
ATOM 1061 C CA . GLY A 1 139 ? 2.659 -1.134 -18.226 1.00 83.38 139 GLY A CA 1
ATOM 1062 C C . GLY A 1 139 ? 1.332 -1.067 -18.978 1.00 83.38 139 GLY A C 1
ATOM 1063 O O . GLY A 1 139 ? 1.193 -0.321 -19.946 1.00 83.38 139 GLY A O 1
ATOM 1064 N N . VAL A 1 140 ? 0.342 -1.832 -18.519 1.00 84.50 140 VAL A N 1
ATOM 1065 C CA . VAL A 1 140 ? -1.055 -1.715 -18.951 1.00 84.50 140 VAL A CA 1
ATOM 1066 C C . VAL A 1 140 ? -1.855 -1.161 -17.781 1.00 84.50 140 VAL A C 1
ATOM 1068 O O . VAL A 1 140 ? -1.931 -1.802 -16.735 1.00 84.50 140 VAL A O 1
ATOM 1071 N N . TYR A 1 141 ? -2.481 -0.003 -17.972 1.00 86.19 141 TYR A N 1
ATOM 1072 C CA . TYR A 1 141 ? -3.284 0.660 -16.948 1.00 86.19 141 TYR A CA 1
ATOM 1073 C C . TYR A 1 141 ? -4.748 0.687 -17.379 1.00 86.19 141 TYR A C 1
ATOM 1075 O O . TYR A 1 141 ? -5.062 1.035 -18.517 1.00 86.19 141 TYR A O 1
ATOM 1083 N N . VAL A 1 142 ? -5.642 0.295 -16.473 1.00 85.00 142 VAL A N 1
ATOM 1084 C CA . VAL A 1 142 ? -7.090 0.269 -16.706 1.00 85.00 142 VAL A CA 1
ATOM 1085 C C . VAL A 1 142 ? -7.754 1.110 -15.629 1.00 85.00 142 VAL A C 1
ATOM 1087 O O . VAL A 1 142 ? -7.617 0.816 -14.445 1.00 85.00 142 VAL A O 1
ATOM 1090 N N . THR A 1 143 ? -8.493 2.132 -16.046 1.00 85.06 143 THR A N 1
ATOM 1091 C CA . THR A 1 143 ? -9.215 3.031 -15.141 1.00 85.06 143 THR A CA 1
ATOM 1092 C C . THR A 1 143 ? -10.714 2.794 -15.273 1.00 85.06 143 THR A C 1
ATOM 1094 O O . THR A 1 143 ? -11.264 2.852 -16.373 1.00 85.06 143 THR A O 1
ATOM 1097 N N . GLU A 1 144 ? -11.381 2.526 -14.151 1.00 83.94 144 GLU A N 1
ATOM 1098 C CA . GLU A 1 144 ? -12.843 2.498 -14.075 1.00 83.94 144 GLU A CA 1
ATOM 1099 C C . GLU A 1 144 ? -13.351 3.948 -14.056 1.00 83.94 144 GLU A C 1
ATOM 1101 O O . GLU A 1 144 ? -13.038 4.700 -13.138 1.00 83.94 144 GLU A O 1
ATOM 1106 N N . GLN A 1 145 ? -14.087 4.366 -15.090 1.00 85.38 145 GLN A N 1
ATOM 1107 C CA . GLN A 1 145 ? -14.594 5.746 -15.200 1.00 85.38 145 GLN A CA 1
ATOM 1108 C C . GLN A 1 145 ? -15.775 6.022 -14.259 1.00 85.38 145 GLN A C 1
ATOM 1110 O O . GLN A 1 145 ? -16.034 7.167 -13.903 1.00 85.38 145 GLN A O 1
ATOM 1115 N N . ASN A 1 146 ? -16.486 4.972 -13.847 1.00 86.12 146 ASN A N 1
ATOM 1116 C CA . ASN A 1 146 ? -17.527 5.050 -12.833 1.00 86.12 146 ASN A CA 1
ATOM 1117 C C . ASN A 1 146 ? -16.939 4.557 -11.502 1.00 86.12 146 ASN A C 1
ATOM 1119 O O . ASN A 1 146 ? -16.445 3.435 -11.479 1.00 86.12 146 ASN A O 1
ATOM 1123 N N . PRO A 1 147 ? -16.964 5.316 -10.397 1.00 81.00 147 PRO A N 1
ATOM 1124 C CA . PRO A 1 147 ? -16.390 4.882 -9.121 1.00 81.00 147 PRO A CA 1
ATOM 1125 C C . PRO A 1 147 ? -17.291 3.854 -8.407 1.00 81.00 147 PRO A C 1
ATOM 1127 O O . PRO A 1 147 ? -17.748 4.082 -7.293 1.00 81.00 147 PRO A O 1
ATOM 1130 N N . SER A 1 148 ? -17.574 2.716 -9.052 1.00 84.69 148 SER A N 1
ATOM 1131 C CA . SER A 1 148 ? -18.583 1.748 -8.599 1.00 84.69 148 SER A CA 1
ATOM 1132 C C . SER A 1 148 ? -18.031 0.537 -7.858 1.00 84.69 148 SER A C 1
ATOM 1134 O O . SER A 1 148 ? -18.807 -0.283 -7.379 1.00 84.69 148 SER A O 1
ATOM 1136 N N . LYS A 1 149 ? -16.700 0.405 -7.771 1.00 87.00 149 LYS A N 1
ATOM 1137 C CA . LYS A 1 149 ? -16.007 -0.762 -7.185 1.00 87.00 149 LYS A CA 1
ATOM 1138 C C . LYS A 1 149 ? -16.325 -2.079 -7.903 1.00 87.00 149 LYS A C 1
ATOM 1140 O O . LYS A 1 149 ? -15.951 -3.156 -7.439 1.00 87.00 149 LYS A O 1
ATOM 1145 N N . MET A 1 150 ? -16.909 -2.000 -9.100 1.00 86.88 150 MET A N 1
ATOM 1146 C CA . MET A 1 150 ? -17.219 -3.161 -9.931 1.00 86.88 150 MET A CA 1
ATOM 1147 C C . MET A 1 150 ? -15.959 -3.868 -10.421 1.00 86.88 150 MET A C 1
ATOM 1149 O O . MET A 1 150 ? -16.017 -5.040 -10.787 1.00 86.88 150 MET A O 1
ATOM 1153 N N . GLY A 1 151 ? -14.803 -3.197 -10.370 1.00 86.44 151 GLY A N 1
ATOM 1154 C CA . GLY A 1 151 ? -13.507 -3.792 -10.654 1.00 86.44 151 GLY A CA 1
ATOM 1155 C C . GLY A 1 151 ? -13.187 -5.084 -9.893 1.00 86.44 151 GLY A C 1
ATOM 1156 O O . GLY A 1 151 ? -12.406 -5.864 -10.439 1.00 86.44 151 GLY A O 1
ATOM 1157 N N . TRP A 1 152 ? -13.799 -5.329 -8.724 1.00 88.62 152 TRP A N 1
ATOM 1158 C CA . TRP A 1 152 ? -13.692 -6.587 -7.966 1.00 88.62 152 TRP A CA 1
ATOM 1159 C C . TRP A 1 152 ? -14.258 -7.797 -8.728 1.00 88.62 152 TRP A C 1
ATOM 1161 O O . TRP A 1 152 ? -13.701 -8.889 -8.680 1.00 88.62 152 TRP A O 1
ATOM 1171 N N . TYR A 1 153 ? -15.328 -7.597 -9.499 1.00 88.81 153 TYR A N 1
ATOM 1172 C CA . TYR A 1 153 ? -16.033 -8.658 -10.231 1.00 88.81 153 TYR A CA 1
ATOM 1173 C C . TYR A 1 153 ? -15.531 -8.849 -11.672 1.00 88.81 153 TYR A C 1
ATOM 1175 O O . TYR A 1 153 ? -16.067 -9.663 -12.432 1.00 88.81 153 TYR A O 1
ATOM 1183 N N . ILE A 1 154 ? -14.517 -8.082 -12.083 1.00 87.62 154 ILE A N 1
ATOM 1184 C CA . ILE A 1 154 ? -13.976 -8.116 -13.442 1.00 87.62 154 ILE A CA 1
ATOM 1185 C C . ILE A 1 154 ? -12.674 -8.906 -13.446 1.00 87.62 154 ILE A C 1
ATOM 1187 O O . ILE A 1 154 ? -11.645 -8.452 -12.941 1.00 87.62 154 ILE A O 1
ATOM 1191 N N . HIS A 1 155 ? -12.690 -10.047 -14.131 1.00 86.50 155 HIS A N 1
ATOM 1192 C CA . HIS A 1 155 ? -11.477 -10.794 -14.415 1.00 86.50 155 HIS A CA 1
ATOM 1193 C C . HIS A 1 155 ? -10.746 -10.162 -15.599 1.00 86.50 155 HIS A C 1
ATOM 1195 O O . HIS A 1 155 ? -11.280 -10.075 -16.710 1.00 86.50 155 HIS A O 1
ATOM 1201 N N . ARG A 1 156 ? -9.507 -9.722 -15.379 1.00 86.44 156 ARG A N 1
ATOM 1202 C CA . ARG A 1 156 ? -8.685 -9.069 -16.402 1.00 86.44 156 ARG A CA 1
ATOM 1203 C C . ARG A 1 156 ? -7.520 -9.972 -16.768 1.00 86.44 156 ARG A C 1
ATOM 1205 O O . ARG A 1 156 ? -6.787 -10.430 -15.903 1.00 86.44 156 ARG A O 1
ATOM 1212 N N . THR A 1 157 ? -7.326 -10.185 -18.061 1.00 87.62 157 THR A N 1
ATOM 1213 C CA . THR A 1 157 ? -6.146 -10.869 -18.596 1.00 87.62 157 THR A CA 1
ATOM 1214 C C . THR A 1 157 ? -5.438 -9.952 -19.570 1.00 87.62 157 THR A C 1
ATOM 1216 O O . THR A 1 157 ? -6.084 -9.367 -20.443 1.00 87.62 157 THR A O 1
ATOM 1219 N N . SER A 1 158 ? -4.118 -9.864 -19.465 1.00 87.12 158 SER A N 1
ATOM 1220 C CA . SER A 1 158 ? -3.274 -9.201 -20.451 1.00 87.12 158 SER A CA 1
ATOM 1221 C C . SER A 1 158 ? -2.339 -10.218 -21.100 1.00 87.12 158 SER A C 1
ATOM 1223 O O . SER A 1 158 ? -1.845 -11.145 -20.461 1.00 87.12 158 SER A O 1
ATOM 1225 N N . LYS A 1 159 ? -2.112 -10.066 -22.405 1.00 86.06 159 LYS A N 1
ATOM 1226 C CA . LYS A 1 159 ? -1.129 -10.843 -23.160 1.00 86.06 159 LYS A CA 1
ATOM 1227 C C . LYS A 1 159 ? -0.226 -9.880 -23.910 1.00 86.06 159 LYS A C 1
ATOM 1229 O O . LYS A 1 159 ? -0.701 -9.112 -24.744 1.00 86.06 159 LYS A O 1
ATOM 1234 N N . VAL A 1 160 ? 1.071 -9.949 -23.629 1.00 84.00 160 VAL A N 1
ATOM 1235 C CA . VAL A 1 160 ? 2.097 -9.192 -24.350 1.00 84.00 160 VAL A CA 1
ATOM 1236 C C . VAL A 1 160 ? 2.844 -10.151 -25.269 1.00 84.00 160 VAL A C 1
ATOM 1238 O O . VAL A 1 160 ? 3.422 -11.135 -24.816 1.00 84.00 160 VAL A O 1
ATOM 1241 N N . THR A 1 161 ? 2.828 -9.880 -26.571 1.00 83.94 161 THR A N 1
ATOM 1242 C CA . THR A 1 161 ? 3.533 -10.677 -27.583 1.00 83.94 161 THR A CA 1
ATOM 1243 C C . THR A 1 161 ? 4.573 -9.823 -28.288 1.00 83.94 161 THR A C 1
ATOM 1245 O O . THR A 1 161 ? 4.253 -8.735 -28.771 1.00 83.94 161 THR A O 1
ATOM 1248 N N . ARG A 1 162 ? 5.807 -10.325 -28.393 1.00 80.25 162 ARG A N 1
ATOM 1249 C CA . ARG A 1 162 ? 6.822 -9.749 -29.284 1.00 80.25 162 ARG A CA 1
ATOM 1250 C C . ARG A 1 162 ? 6.382 -10.005 -30.725 1.00 80.25 162 ARG A C 1
ATOM 1252 O O . ARG A 1 162 ? 6.062 -11.141 -31.065 1.00 80.25 162 ARG A O 1
ATOM 1259 N N . SER A 1 163 ? 6.301 -8.955 -31.531 1.00 79.75 163 SER A N 1
ATOM 1260 C CA . SER A 1 163 ? 6.052 -9.066 -32.968 1.00 79.75 163 SER A CA 1
ATOM 1261 C C . SER A 1 163 ? 7.392 -9.098 -33.716 1.00 79.75 163 SER A C 1
ATOM 1263 O O . SER A 1 163 ? 8.392 -9.568 -33.168 1.00 79.75 163 SER A O 1
ATOM 1265 N N . THR A 1 164 ? 7.430 -8.676 -34.978 1.00 78.75 164 THR A N 1
ATOM 1266 C CA . THR A 1 164 ? 8.651 -8.685 -3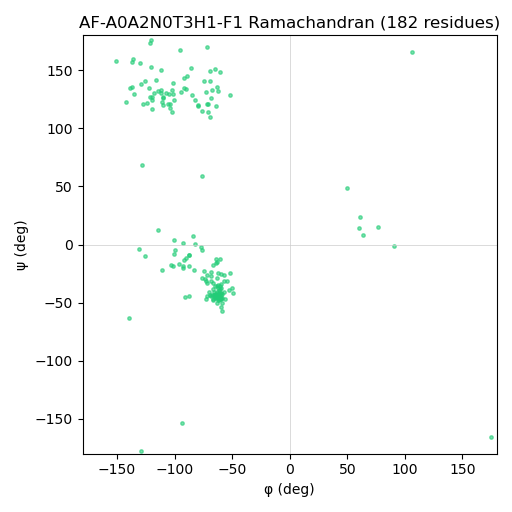5.788 1.00 78.75 164 THR A CA 1
ATOM 1267 C C . THR A 1 164 ? 9.668 -7.654 -35.296 1.00 78.75 164 THR A C 1
ATOM 1269 O O . THR A 1 164 ? 9.321 -6.535 -34.906 1.00 78.75 164 THR A O 1
ATOM 1272 N N . CYS A 1 165 ? 10.940 -8.048 -35.319 1.00 79.69 165 CYS A N 1
ATOM 1273 C CA . CYS A 1 165 ? 12.066 -7.144 -35.118 1.00 79.69 165 CYS A CA 1
ATOM 1274 C C . CYS A 1 165 ? 12.514 -6.583 -36.466 1.00 79.69 165 CYS A C 1
ATOM 1276 O O . CYS A 1 165 ? 12.608 -7.334 -37.439 1.00 79.69 165 CYS A O 1
ATOM 1278 N N . GLY A 1 166 ? 12.740 -5.272 -36.523 1.00 73.81 166 GLY A N 1
ATOM 1279 C CA . GLY A 1 166 ? 13.321 -4.613 -37.684 1.00 73.81 166 GLY A CA 1
ATOM 1280 C C . GLY A 1 166 ? 14.812 -4.937 -37.851 1.00 73.81 166 GLY A C 1
ATOM 1281 O O . GLY A 1 166 ? 15.431 -5.515 -36.953 1.00 73.81 166 GLY A O 1
ATOM 1282 N N . PRO A 1 167 ? 15.407 -4.565 -39.000 1.00 74.88 167 PRO A N 1
ATOM 1283 C CA . PRO A 1 167 ? 16.843 -4.725 -39.259 1.00 74.88 167 PRO A CA 1
ATOM 1284 C C . PRO A 1 167 ? 17.736 -3.907 -38.307 1.00 74.88 167 PRO A C 1
ATOM 1286 O O . PRO A 1 167 ? 18.923 -4.183 -38.188 1.00 74.88 167 PRO A O 1
ATOM 1289 N N . ASP A 1 168 ? 17.162 -2.938 -37.598 1.00 78.19 168 ASP A N 1
ATOM 1290 C CA . ASP A 1 168 ? 17.770 -2.120 -36.544 1.00 78.19 168 ASP A CA 1
ATOM 1291 C C . ASP A 1 168 ? 17.750 -2.787 -35.154 1.00 78.19 168 ASP A C 1
ATOM 1293 O O . ASP A 1 168 ? 18.093 -2.157 -34.158 1.00 78.19 168 ASP A O 1
ATOM 1297 N N . SER A 1 169 ? 17.349 -4.060 -35.058 1.00 68.69 169 SER A N 1
ATOM 1298 C CA . SER A 1 169 ? 17.145 -4.785 -33.791 1.00 68.69 169 SER A CA 1
ATOM 1299 C C . SER A 1 169 ? 16.034 -4.210 -32.898 1.00 68.69 169 SER A C 1
ATOM 1301 O O . SER A 1 169 ? 15.836 -4.693 -31.780 1.00 68.69 169 SER A O 1
ATOM 1303 N N . ILE A 1 170 ? 15.243 -3.247 -33.390 1.00 72.88 170 ILE A N 1
ATOM 1304 C CA . ILE A 1 170 ? 14.079 -2.726 -32.674 1.00 72.88 170 ILE A CA 1
ATOM 1305 C C . ILE A 1 170 ? 12.920 -3.702 -32.857 1.00 72.88 170 ILE A C 1
ATOM 1307 O O . ILE A 1 170 ? 12.448 -3.970 -33.964 1.00 72.88 170 ILE A O 1
ATOM 1311 N N . CYS A 1 171 ? 12.430 -4.242 -31.746 1.00 73.25 171 CYS A N 1
ATOM 1312 C CA . CYS A 1 171 ? 11.331 -5.198 -31.751 1.00 73.25 171 CYS A CA 1
ATOM 1313 C C . CYS A 1 171 ? 10.035 -4.547 -31.312 1.00 73.25 171 CYS A C 1
ATOM 1315 O O . CYS A 1 171 ? 9.911 -4.078 -30.179 1.00 73.25 171 CYS A O 1
ATOM 1317 N N . LYS A 1 172 ? 9.033 -4.592 -32.189 1.00 76.81 172 LYS A N 1
ATOM 1318 C CA . LYS A 1 172 ? 7.681 -4.174 -31.832 1.00 76.81 172 LYS A CA 1
ATOM 1319 C C . LYS A 1 172 ? 7.078 -5.178 -30.836 1.00 76.81 172 LYS A C 1
ATOM 1321 O O . LYS A 1 172 ? 7.405 -6.371 -30.830 1.00 76.81 172 LYS A O 1
ATOM 1326 N N . ARG A 1 173 ? 6.202 -4.693 -29.955 1.00 77.19 173 ARG A N 1
ATOM 1327 C CA . ARG A 1 173 ? 5.423 -5.515 -29.018 1.00 77.19 173 ARG A CA 1
ATOM 1328 C C . ARG A 1 173 ? 3.957 -5.135 -29.139 1.00 77.19 173 ARG A C 1
ATOM 1330 O O . ARG A 1 173 ? 3.631 -3.956 -29.204 1.00 77.19 173 ARG A O 1
ATOM 1337 N N . ASN A 1 174 ? 3.090 -6.138 -29.131 1.00 77.19 174 ASN A N 1
ATOM 1338 C CA . ASN A 1 174 ? 1.646 -5.954 -29.083 1.00 77.19 174 ASN A CA 1
ATOM 1339 C C . ASN A 1 174 ? 1.157 -6.345 -27.687 1.00 77.19 174 ASN A C 1
ATOM 1341 O O . ASN A 1 174 ? 1.491 -7.431 -27.208 1.00 77.19 174 ASN A O 1
ATOM 1345 N N . ALA A 1 175 ? 0.365 -5.485 -27.051 1.00 77.81 175 ALA A N 1
ATOM 1346 C CA . ALA A 1 175 ? -0.319 -5.780 -25.797 1.00 77.81 175 ALA A CA 1
ATOM 1347 C C . ALA A 1 175 ? -1.825 -5.886 -26.062 1.00 77.81 175 ALA A C 1
ATOM 1349 O O . ALA A 1 175 ? -2.436 -4.958 -26.585 1.00 77.81 175 ALA A O 1
ATOM 1350 N N . CYS A 1 176 ? -2.421 -7.025 -25.716 1.00 76.94 176 CYS A N 1
ATOM 1351 C CA . CYS A 1 176 ? -3.862 -7.237 -25.772 1.00 76.94 176 CYS A CA 1
ATOM 1352 C C . CYS A 1 176 ? -4.403 -7.367 -24.348 1.00 76.94 176 CYS A C 1
ATOM 1354 O O . CYS A 1 176 ? -3.844 -8.110 -23.540 1.00 76.94 176 CYS A O 1
ATOM 1356 N N . VAL A 1 177 ? -5.489 -6.655 -24.050 1.00 77.88 177 VAL A N 1
ATOM 1357 C CA . VAL A 1 177 ? -6.163 -6.678 -22.749 1.00 77.88 177 VAL A CA 1
ATOM 1358 C C . VAL A 1 177 ? -7.581 -7.166 -22.967 1.00 77.88 177 VAL A C 1
ATOM 1360 O O . VAL A 1 177 ? -8.308 -6.620 -23.794 1.00 77.88 177 VAL A O 1
ATOM 1363 N N . ARG A 1 178 ? -7.980 -8.194 -22.224 1.00 80.81 178 ARG A N 1
ATOM 1364 C CA . ARG A 1 178 ? -9.339 -8.730 -22.241 1.00 80.81 178 ARG A CA 1
ATOM 1365 C C . ARG A 1 178 ? -9.917 -8.654 -20.836 1.00 80.81 178 ARG A C 1
ATOM 1367 O O . ARG A 1 178 ? -9.306 -9.146 -19.890 1.00 80.81 178 ARG A O 1
ATOM 1374 N N . ALA A 1 179 ? -11.093 -8.052 -20.723 1.00 75.56 179 ALA A N 1
ATOM 1375 C CA . ALA A 1 179 ? -11.917 -8.095 -19.525 1.00 75.56 179 ALA A CA 1
ATOM 1376 C C . ALA A 1 179 ? -13.041 -9.116 -19.744 1.00 75.56 179 ALA A C 1
ATOM 1378 O O . ALA A 1 179 ? -13.706 -9.096 -20.780 1.00 75.56 179 ALA A O 1
ATOM 1379 N N . GLY A 1 180 ? -13.217 -10.033 -18.798 1.00 67.69 180 GLY A N 1
ATOM 1380 C CA . GLY A 1 180 ? -14.341 -10.961 -18.739 1.00 67.69 180 GLY A CA 1
ATOM 1381 C C . GLY A 1 180 ? -15.116 -10.771 -17.438 1.00 67.69 180 GLY A C 1
ATOM 1382 O O . GLY A 1 180 ? -14.553 -10.341 -16.432 1.00 67.69 180 GLY A O 1
ATOM 1383 N N . CYS A 1 181 ? -16.406 -11.098 -17.450 1.00 54.59 181 CYS A N 1
ATOM 1384 C CA . CYS A 1 181 ? -17.180 -11.201 -16.216 1.00 54.59 181 CYS A CA 1
ATOM 1385 C C . CYS A 1 181 ? -16.765 -12.471 -15.469 1.00 54.59 181 CYS A C 1
ATOM 1387 O O . CYS A 1 181 ? -16.715 -13.549 -16.070 1.00 54.59 181 CYS A O 1
ATOM 1389 N N . LEU A 1 182 ? -16.480 -12.350 -14.171 1.00 48.62 182 LEU A N 1
ATOM 1390 C CA . LEU A 1 182 ? -16.399 -13.514 -13.294 1.00 48.62 182 LEU A CA 1
ATOM 1391 C C . LEU A 1 182 ? -17.793 -14.171 -13.254 1.00 48.62 182 LEU A C 1
ATOM 1393 O O . LEU A 1 182 ? -18.798 -13.466 -13.153 1.00 48.62 182 LEU A O 1
ATOM 1397 N N . ARG A 1 183 ? -17.878 -15.503 -13.362 1.00 44.12 183 ARG A N 1
ATOM 1398 C CA . ARG A 1 183 ? -19.103 -16.207 -12.951 1.00 44.12 183 ARG A CA 1
ATOM 1399 C C . ARG A 1 183 ? -19.150 -16.122 -11.425 1.00 44.12 183 ARG A C 1
ATOM 1401 O O . ARG A 1 183 ? -18.235 -16.638 -10.789 1.00 44.12 183 ARG A O 1
ATOM 1408 N N . LEU A 1 184 ? -20.145 -15.405 -10.902 1.00 46.31 184 LEU A N 1
ATOM 1409 C CA . LEU A 1 184 ? -20.497 -15.395 -9.481 1.00 46.31 184 LEU A CA 1
ATOM 1410 C C . LEU A 1 184 ? -20.963 -16.785 -9.041 1.00 46.31 184 LEU A C 1
ATOM 1412 O O . LEU A 1 184 ? -21.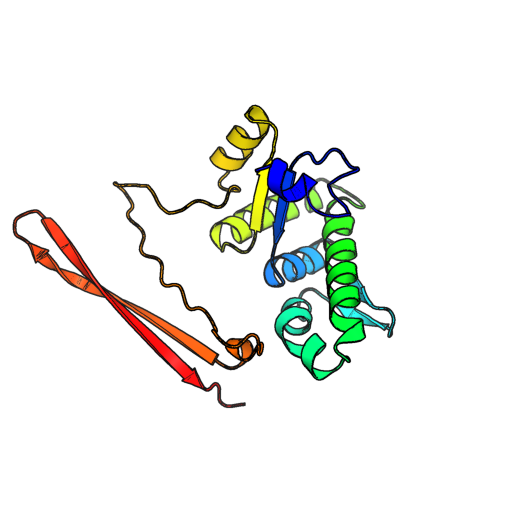628 -17.456 -9.868 1.00 46.31 184 LEU A O 1
#

InterPro domains:
  IPR025101 Protein of unknown function DUF4012 [PF13196] (1-59)

Secondary structure (DSSP, 8-state):
-HHHHTTSTTTTTS---EEEEE-HHHHHHHHHHH--EE-TTS-EE-TTTHHHIIIIIHHHHS-HHHHHHHHHHHHHHHHHHHTSS--HHHHHHHHHHHHHHHHTTSEEEEESSHHHHHHHHHTT-S------SSS---------SS-S-GGGGEEEEEEEEEEEEPTTSPEEEEEEEEEEE---

Nearest PDB structures (foldseek):
  8rj8-assembly1_C  TM=4.625E-01  e=5.280E+00  Bacillus cereus
  6hix-assembly1_AJ  TM=3.573E-01  e=3.039E+00  Trypanosoma brucei brucei
  8env-assembly1_B  TM=1.818E-01  e=1.547E+00  Pseudomonas phage vB_PaeM_E217